Protein AF-0000000083457219 (afdb_homodimer)

Nearest PDB structures (foldseek):
  8vpb-assembly1_B  TM=4.280E-01  e=3.621E+00  Acetivibrio thermocellus ATCC 27405
  6rjx-assembly1_A  TM=3.542E-01  e=4.034E+00  Borreliella burgdorferi B31
  2vof-assembly2_A  TM=2.474E-01  e=2.620E+00  Mus musculus
  5j0l-assembly1_A  TM=3.749E-01  e=4.361E-01  synthetic construct
  8vpb-assembly1_B  TM=4.257E-01  e=3.925E+00  Acetivibrio thermocellus ATCC 27405

Sequence (294 aa):
MDKATHELEEAIKKVEEDLDRKYLRRLHGEMYSCAARCCGRTGDSIQQVRDCVDGCRKPVDAAWDDVENEITVFQLNLSTCLMDCGQTIRKVHSANSPNGPTAENMANYDKEMMDCAGKCLQRMLKAVPDMQRRMSKTLEKVTISK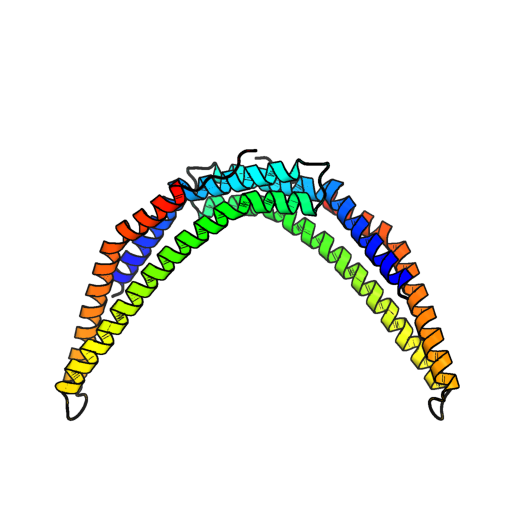KMDKATHELEEAIKKVEEDLDRKYLRRLHGEMYSCAARCCGRTGDSIQQVRDCVDGCRKPVDAAWDDVENEITVFQLNLSTCLMDCGQTIRKVHSANSPNGPTAENMANYDKEMMDCAGKCLQRMLKAVPDMQRRMSKTLEKVTISKK

Structure (mmCIF, N/CA/C/O backbone):
data_AF-0000000083457219-model_v1
#
loop_
_entity.id
_entity.type
_entity.pdbx_description
1 polymer 'Protein FAM136A'
#
loop_
_atom_site.group_PDB
_atom_site.id
_atom_site.type_symbol
_atom_site.label_atom_id
_atom_site.label_alt_id
_atom_site.label_comp_id
_atom_site.label_asym_id
_atom_site.label_entity_id
_atom_site.label_seq_id
_atom_site.pdbx_PDB_ins_code
_atom_site.Cartn_x
_atom_site.Cartn_y
_atom_site.Cartn_z
_atom_site.occupancy
_atom_site.B_iso_or_equiv
_atom_site.auth_seq_id
_atom_site.auth_comp_id
_atom_site.auth_asym_id
_atom_site.auth_atom_id
_atom_site.pdbx_PDB_model_num
ATOM 1 N N . MET A 1 1 ? -14.761 33.949 7.257 1 59.9 1 MET A N 1
ATOM 2 C CA . MET A 1 1 ? -14.384 32.607 7.693 1 59.9 1 MET A CA 1
ATOM 3 C C . MET A 1 1 ? -13.505 31.924 6.651 1 59.9 1 MET A C 1
ATOM 5 O O . MET A 1 1 ? -12.542 31.237 6.998 1 59.9 1 MET A O 1
ATOM 9 N N . ASP A 1 2 ? -13.634 32.504 5.425 1 74.8 2 ASP A N 1
ATOM 10 C CA . ASP A 1 2 ? -12.974 31.845 4.302 1 74.8 2 ASP A CA 1
ATOM 11 C C . ASP A 1 2 ? -11.469 32.099 4.324 1 74.8 2 ASP A C 1
ATOM 13 O O . ASP A 1 2 ? -10.675 31.176 4.132 1 74.8 2 ASP A O 1
ATOM 17 N N . LYS A 1 3 ? -11.04 33.28 4.838 1 82.83 3 LYS A N 1
ATOM 18 C CA . LYS A 1 3 ? -9.618 33.613 4.833 1 82.83 3 LYS A CA 1
ATOM 19 C C . LYS A 1 3 ? -8.876 32.872 5.941 1 82.83 3 LYS A C 1
ATOM 21 O O . LYS A 1 3 ? -7.801 32.314 5.71 1 82.83 3 LYS A O 1
ATOM 26 N N . ALA A 1 4 ? -9.49 32.814 7.115 1 83.02 4 ALA A N 1
ATOM 27 C CA . ALA A 1 4 ? -8.867 32.164 8.265 1 83.02 4 ALA A CA 1
ATOM 28 C C . ALA A 1 4 ? -8.75 30.658 8.048 1 83.02 4 ALA A C 1
ATOM 30 O O . ALA A 1 4 ? -7.752 30.044 8.431 1 83.02 4 ALA A O 1
ATOM 31 N N . THR A 1 5 ? -9.779 30.131 7.434 1 89.3 5 THR A N 1
ATOM 32 C CA . THR A 1 5 ? -9.737 28.709 7.111 1 89.3 5 THR A CA 1
ATOM 33 C C . THR A 1 5 ? -8.618 28.413 6.116 1 89.3 5 THR A C 1
ATOM 35 O O . THR A 1 5 ? -7.881 27.438 6.275 1 89.3 5 THR A O 1
ATOM 38 N N . HIS A 1 6 ? -8.485 29.255 5.22 1 92.79 6 HIS A N 1
ATOM 39 C CA . HIS A 1 6 ? -7.437 29.083 4.221 1 92.79 6 HIS A CA 1
ATOM 40 C C . HIS A 1 6 ? -6.053 29.237 4.842 1 92.79 6 HIS A C 1
ATOM 42 O O . HIS A 1 6 ? -5.13 28.49 4.507 1 92.79 6 HIS A O 1
ATOM 48 N N . GLU A 1 7 ? -5.926 30.194 5.725 1 93.77 7 GLU A N 1
ATOM 49 C CA . GLU A 1 7 ? -4.657 30.412 6.413 1 93.77 7 GLU A CA 1
ATOM 50 C C . GLU A 1 7 ? -4.258 29.19 7.236 1 93.77 7 GLU A C 1
ATOM 52 O O . GLU A 1 7 ? -3.085 28.812 7.267 1 93.77 7 GLU A O 1
ATOM 57 N N . LEU A 1 8 ? -5.178 28.586 7.867 1 94.43 8 LEU A N 1
ATOM 58 C CA . LEU A 1 8 ? -4.911 27.392 8.662 1 94.43 8 LEU A CA 1
ATOM 59 C C . LEU A 1 8 ? -4.51 26.223 7.769 1 94.43 8 LEU A C 1
ATOM 61 O O . LEU A 1 8 ? -3.557 25.502 8.074 1 94.43 8 LEU A O 1
ATOM 65 N N . GLU A 1 9 ? -5.244 26.096 6.656 1 93.31 9 GLU A N 1
ATOM 66 C CA . GLU A 1 9 ? -4.921 25.034 5.709 1 93.31 9 GLU A CA 1
ATOM 67 C C . GLU A 1 9 ? -3.509 25.201 5.153 1 93.31 9 GLU A C 1
ATOM 69 O O . GLU A 1 9 ? -2.772 24.223 5.014 1 93.31 9 GLU A O 1
ATOM 74 N N . GLU A 1 10 ? -3.139 26.397 4.847 1 95.69 10 GLU A N 1
ATOM 75 C CA . GLU A 1 10 ? -1.81 26.687 4.317 1 95.69 10 GLU A CA 1
ATOM 76 C C . GLU A 1 10 ? -0.731 26.432 5.366 1 95.69 10 GLU A C 1
ATOM 78 O O . GLU A 1 10 ? 0.35 25.935 5.043 1 95.69 10 GLU A O 1
ATOM 83 N N . ALA A 1 11 ? -1.012 26.782 6.554 1 96.24 11 ALA A N 1
ATOM 84 C CA . ALA A 1 11 ? -0.063 26.548 7.64 1 96.24 11 ALA A CA 1
ATOM 85 C C . ALA A 1 11 ? 0.201 25.057 7.825 1 96.24 11 ALA A C 1
ATOM 87 O O . ALA A 1 11 ? 1.347 24.641 8.01 1 96.24 11 ALA A O 1
ATOM 88 N N . ILE A 1 12 ? -0.843 24.247 7.685 1 94.75 12 ILE A N 1
ATOM 89 C CA . ILE A 1 12 ? -0.713 22.802 7.835 1 94.75 12 ILE A CA 1
ATOM 90 C C . ILE A 1 12 ? 0.087 22.232 6.666 1 94.75 12 ILE A C 1
ATOM 92 O O . ILE A 1 12 ? 0.942 21.363 6.855 1 94.75 12 ILE A O 1
ATOM 96 N N . LYS A 1 13 ? -0.19 22.726 5.499 1 94.43 13 LYS A N 1
ATOM 97 C CA . LYS A 1 13 ? 0.55 22.286 4.32 1 94.43 13 LYS A CA 1
ATOM 98 C C . LYS A 1 13 ? 2.034 22.616 4.448 1 94.43 13 LYS A C 1
ATOM 100 O O . LYS A 1 13 ? 2.889 21.815 4.065 1 94.43 13 LYS A O 1
ATOM 105 N N . LYS A 1 14 ? 2.293 23.747 4.974 1 96.11 14 LYS A N 1
ATOM 106 C CA . LYS A 1 14 ? 3.68 24.146 5.191 1 96.11 14 LYS A CA 1
ATOM 107 C C . LYS A 1 14 ? 4.365 23.228 6.199 1 96.11 14 LYS A C 1
ATOM 109 O O . LYS A 1 14 ? 5.532 22.87 6.027 1 96.11 14 LYS A O 1
ATOM 114 N N . VAL A 1 15 ? 3.624 22.812 7.183 1 96.84 15 VAL A N 1
ATOM 115 C CA . VAL A 1 15 ? 4.161 21.874 8.163 1 96.84 15 VAL A CA 1
ATOM 116 C C . VAL A 1 15 ? 4.497 20.55 7.481 1 96.84 15 VAL A C 1
ATOM 118 O O . VAL A 1 15 ? 5.574 19.99 7.694 1 96.84 15 VAL A O 1
ATOM 121 N N . GLU A 1 16 ? 3.61 20.101 6.702 1 94.9 16 GLU A N 1
ATOM 122 C CA . GLU A 1 16 ? 3.828 18.844 5.993 1 94.9 16 GLU A CA 1
ATOM 123 C C . GLU A 1 16 ? 5.08 18.911 5.123 1 94.9 16 GLU A C 1
ATOM 125 O O . GLU A 1 16 ? 5.886 17.978 5.112 1 94.9 16 GLU A O 1
ATOM 130 N N . GLU A 1 17 ? 5.262 19.949 4.403 1 94.98 17 GLU A N 1
ATOM 131 C CA . GLU A 1 17 ? 6.413 20.133 3.523 1 94.98 17 GLU A CA 1
ATOM 132 C C . GLU A 1 17 ? 7.712 20.199 4.32 1 94.98 17 GLU A C 1
ATOM 134 O O . GLU A 1 17 ? 8.717 19.601 3.93 1 94.98 17 GLU A O 1
ATOM 139 N N . ASP A 1 18 ? 7.605 20.904 5.384 1 95.92 18 ASP A N 1
ATOM 140 C CA . ASP A 1 18 ? 8.784 21.027 6.235 1 95.92 18 ASP A CA 1
ATOM 141 C C . ASP A 1 18 ? 9.183 19.673 6.819 1 95.92 18 ASP A C 1
ATOM 143 O O . ASP A 1 18 ? 10.361 19.311 6.812 1 95.92 18 ASP A O 1
ATOM 147 N N . LEU A 1 19 ? 8.215 18.93 7.244 1 96.29 19 LEU A N 1
ATOM 148 C CA . LEU A 1 19 ? 8.484 17.615 7.817 1 96.29 19 LEU A CA 1
ATOM 149 C C . LEU A 1 19 ? 9.029 16.662 6.758 1 96.29 19 LEU A C 1
ATOM 151 O O . LEU A 1 19 ? 9.92 15.858 7.04 1 96.29 19 LEU A O 1
ATOM 155 N N . ASP A 1 20 ? 8.454 16.738 5.607 1 95.71 20 ASP A N 1
ATOM 156 C CA . ASP A 1 20 ? 8.92 15.888 4.516 1 95.71 20 ASP A CA 1
ATOM 157 C C . ASP A 1 20 ? 10.392 16.15 4.206 1 95.71 20 ASP A C 1
ATOM 159 O O . ASP A 1 20 ? 11.197 15.217 4.161 1 95.71 20 ASP A O 1
ATOM 163 N N . ARG A 1 21 ? 10.782 17.356 4.104 1 94.59 21 ARG A N 1
ATOM 164 C CA . ARG A 1 21 ? 12.129 17.735 3.69 1 94.59 21 ARG A CA 1
ATOM 165 C C . ARG A 1 21 ? 13.142 17.45 4.793 1 94.59 21 ARG A C 1
ATOM 167 O O . ARG A 1 21 ? 14.266 17.023 4.517 1 94.59 21 ARG A O 1
ATOM 174 N N . LYS A 1 22 ? 12.684 17.587 5.948 1 94.52 22 LYS A N 1
ATOM 175 C CA . LYS A 1 22 ? 13.642 17.514 7.046 1 94.52 22 LYS A CA 1
ATOM 176 C C . LYS A 1 22 ? 13.766 16.087 7.574 1 94.52 22 LYS A C 1
ATOM 178 O O . LYS A 1 22 ? 14.831 15.685 8.046 1 94.52 22 LYS A O 1
ATOM 183 N N . TYR A 1 23 ? 12.611 15.35 7.431 1 96.1 23 TYR A N 1
ATOM 184 C CA . TYR A 1 23 ? 12.662 14.09 8.165 1 96.1 23 TYR A CA 1
ATOM 185 C C . TYR A 1 23 ? 12.106 12.947 7.325 1 96.1 23 TYR A C 1
ATOM 187 O O . TYR A 1 23 ? 12.784 11.94 7.108 1 96.1 23 TYR A O 1
ATOM 195 N N . LEU A 1 24 ? 10.878 13.055 6.803 1 95.85 24 LEU A N 1
ATOM 196 C CA . LEU A 1 24 ? 10.117 11.934 6.264 1 95.85 24 LEU A CA 1
ATOM 197 C C . LEU A 1 24 ? 10.746 11.42 4.973 1 95.85 24 LEU A C 1
ATOM 199 O O . LEU A 1 24 ? 10.783 10.211 4.734 1 95.85 24 LEU A O 1
ATOM 203 N N . ARG A 1 25 ? 11.206 12.331 4.194 1 95.28 25 ARG A N 1
ATOM 204 C CA . ARG A 1 25 ? 11.848 11.932 2.946 1 95.28 25 ARG A CA 1
ATOM 205 C C . ARG A 1 25 ? 13.083 11.079 3.213 1 95.28 25 ARG A C 1
ATOM 207 O O . ARG A 1 25 ? 13.282 10.046 2.569 1 95.28 25 ARG A O 1
ATOM 214 N N . ARG A 1 26 ? 13.889 11.493 4.091 1 94.74 26 ARG A N 1
ATOM 215 C CA . ARG A 1 26 ? 15.066 10.721 4.476 1 94.74 26 ARG A CA 1
ATOM 216 C C . ARG A 1 26 ? 14.67 9.352 5.017 1 94.74 26 ARG A C 1
ATOM 218 O O . ARG A 1 26 ? 15.289 8.341 4.677 1 94.74 26 ARG A O 1
ATOM 225 N N . LEU A 1 27 ? 13.693 9.343 5.86 1 96.45 27 LEU A N 1
ATOM 226 C CA . LEU A 1 27 ? 13.227 8.097 6.459 1 96.45 27 LEU A CA 1
ATOM 227 C C . LEU A 1 27 ? 12.733 7.13 5.388 1 96.45 27 LEU A C 1
ATOM 229 O O . LEU A 1 27 ? 13.052 5.94 5.425 1 96.45 27 LEU A O 1
ATOM 233 N N . HIS A 1 28 ? 11.984 7.599 4.422 1 97.04 28 HIS A N 1
ATOM 234 C CA . HIS A 1 28 ? 11.512 6.756 3.329 1 97.04 28 HIS A CA 1
ATOM 235 C C . HIS A 1 28 ? 12.676 6.236 2.493 1 97.04 28 HIS A C 1
ATOM 237 O O . HIS A 1 28 ? 12.694 5.066 2.105 1 97.04 28 HIS A O 1
ATOM 243 N N . GLY A 1 29 ? 13.631 7.171 2.252 1 97.6 29 GLY A N 1
ATOM 244 C CA . GLY A 1 29 ? 14.82 6.737 1.535 1 97.6 29 GLY A CA 1
ATOM 245 C C . GLY A 1 29 ? 15.557 5.608 2.23 1 97.6 29 GLY A C 1
ATOM 246 O O . GLY A 1 29 ? 15.965 4.638 1.588 1 97.6 29 GLY A O 1
ATOM 247 N N . GLU A 1 30 ? 15.74 5.76 3.491 1 97.73 30 GLU A N 1
ATOM 248 C CA . GLU A 1 30 ? 16.401 4.724 4.279 1 97.73 30 GLU A CA 1
ATOM 249 C C . GLU A 1 30 ? 15.601 3.425 4.264 1 97.73 30 GLU A C 1
ATOM 251 O O . GLU A 1 30 ? 16.176 2.336 4.199 1 97.73 30 GLU A O 1
ATOM 256 N N . MET A 1 31 ? 14.273 3.55 4.395 1 97.88 31 MET A N 1
ATOM 257 C CA . MET A 1 31 ? 13.408 2.374 4.345 1 97.88 31 MET A CA 1
ATOM 258 C C . MET A 1 31 ? 13.552 1.65 3.011 1 97.88 31 MET A C 1
ATOM 260 O O . MET A 1 31 ? 13.685 0.425 2.976 1 97.88 31 MET A O 1
ATOM 264 N N . TYR A 1 32 ? 13.568 2.401 1.902 1 98.29 32 TYR A N 1
ATOM 265 C CA . TYR A 1 32 ? 13.71 1.804 0.579 1 98.29 32 TYR A CA 1
ATOM 266 C C . TYR A 1 32 ? 15.073 1.14 0.423 1 98.29 32 TYR A C 1
ATOM 268 O O . TYR A 1 32 ? 15.177 0.045 -0.134 1 98.29 32 TYR A O 1
ATOM 276 N N . SER A 1 33 ? 16.143 1.793 0.935 1 98.11 33 SER A N 1
ATOM 277 C CA . SER A 1 33 ? 17.479 1.208 0.885 1 98.11 33 SER A CA 1
ATOM 278 C C . SER A 1 33 ? 17.55 -0.081 1.696 1 98.11 33 SER A C 1
ATOM 280 O O . SER A 1 33 ? 18.152 -1.064 1.258 1 98.11 33 SER A O 1
ATOM 282 N N . CYS A 1 34 ? 16.992 -0.023 2.807 1 98.09 34 CYS A N 1
ATOM 283 C CA . CYS A 1 34 ? 16.919 -1.206 3.658 1 98.09 34 CYS A CA 1
ATOM 284 C C . CYS A 1 34 ? 16.172 -2.335 2.959 1 98.09 34 CYS A C 1
ATOM 286 O O . CYS A 1 34 ? 16.646 -3.472 2.928 1 98.09 34 CYS A O 1
ATOM 288 N N . ALA A 1 35 ? 15.008 -2.05 2.369 1 98.13 35 ALA A N 1
ATOM 289 C CA . ALA A 1 35 ? 14.2 -3.04 1.661 1 98.13 35 ALA A CA 1
ATOM 290 C C . ALA A 1 35 ? 14.955 -3.607 0.462 1 98.13 35 ALA A C 1
ATOM 292 O O . ALA A 1 35 ? 14.864 -4.803 0.173 1 98.13 35 ALA A O 1
ATOM 293 N N . ALA A 1 36 ? 15.702 -2.778 -0.225 1 97.69 36 ALA A N 1
ATOM 294 C CA . ALA A 1 36 ? 16.511 -3.244 -1.348 1 97.69 36 ALA A CA 1
ATOM 295 C C . ALA A 1 36 ? 17.549 -4.264 -0.89 1 97.69 36 ALA A C 1
ATOM 297 O O . ALA A 1 36 ? 17.793 -5.26 -1.575 1 97.69 36 ALA A O 1
ATOM 298 N N . ARG A 1 37 ? 18.133 -4.011 0.242 1 97.75 37 ARG A N 1
ATOM 299 C CA . ARG A 1 37 ? 19.108 -4.956 0.777 1 97.75 37 ARG A CA 1
ATOM 300 C C . ARG A 1 37 ? 18.453 -6.296 1.097 1 97.75 37 ARG A C 1
ATOM 302 O O . ARG A 1 37 ? 19.048 -7.353 0.876 1 97.75 37 ARG A O 1
ATOM 309 N N . CYS A 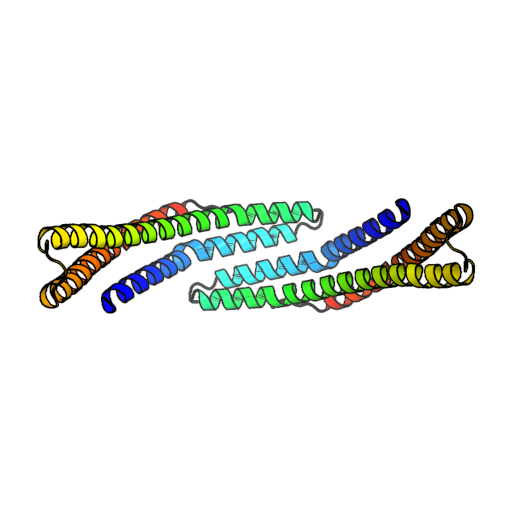1 38 ? 17.229 -6.248 1.574 1 97.66 38 CYS A N 1
ATOM 310 C CA . CYS A 1 38 ? 16.5 -7.477 1.867 1 97.66 38 CYS A CA 1
ATOM 311 C C . CYS A 1 38 ? 16.305 -8.309 0.605 1 97.66 38 CYS A C 1
ATOM 313 O O . CYS A 1 38 ? 16.41 -9.536 0.643 1 97.66 38 CYS A O 1
ATOM 315 N N . CYS A 1 39 ? 16.086 -7.644 -0.492 1 97.42 39 CYS A N 1
ATOM 316 C CA . CYS A 1 39 ? 15.829 -8.325 -1.756 1 97.42 39 CYS A CA 1
ATOM 317 C C . CYS A 1 39 ? 17.113 -8.918 -2.326 1 97.42 39 CYS A C 1
ATOM 319 O O . CYS A 1 39 ? 17.067 -9.769 -3.216 1 97.42 39 CYS A O 1
ATOM 321 N N . GLY A 1 40 ? 18.272 -8.459 -1.79 1 96.34 40 GLY A N 1
ATOM 322 C CA . GLY A 1 40 ? 19.555 -8.969 -2.249 1 96.34 40 GLY A CA 1
ATOM 323 C C . GLY A 1 40 ? 19.963 -10.26 -1.563 1 96.34 40 GLY A C 1
ATOM 324 O O . GLY A 1 40 ? 20.97 -10.87 -1.927 1 96.34 40 GLY A O 1
ATOM 325 N N . ARG A 1 41 ? 19.103 -10.704 -0.667 1 94.12 41 ARG A N 1
ATOM 326 C CA . ARG A 1 41 ? 19.397 -11.944 0.044 1 94.12 41 ARG A CA 1
ATOM 327 C C . ARG A 1 41 ? 18.917 -13.156 -0.747 1 94.12 41 ARG A C 1
ATOM 329 O O . ARG A 1 41 ? 17.833 -13.682 -0.49 1 94.12 41 ARG A O 1
ATOM 336 N N . THR A 1 42 ? 19.702 -13.709 -1.554 1 90.82 42 THR A N 1
ATOM 337 C CA . THR A 1 42 ? 19.331 -14.717 -2.541 1 90.82 42 THR A CA 1
ATOM 338 C C . THR A 1 42 ? 19.024 -16.05 -1.864 1 90.82 42 THR A C 1
ATOM 340 O O . THR A 1 42 ? 18.283 -16.872 -2.407 1 90.82 42 THR A O 1
ATOM 343 N N . GLY A 1 43 ? 19.557 -16.258 -0.681 1 92.26 43 GLY A N 1
ATOM 344 C CA . GLY A 1 43 ? 19.369 -17.53 -0.002 1 92.26 43 GLY A CA 1
ATOM 345 C C . GLY A 1 43 ? 18.116 -17.571 0.852 1 92.26 43 GLY A C 1
ATOM 346 O O . GLY A 1 43 ? 17.689 -18.642 1.287 1 92.26 43 GLY A O 1
ATOM 347 N N . ASP A 1 44 ? 17.465 -16.487 1.02 1 95.04 44 ASP A N 1
ATOM 348 C CA . ASP A 1 44 ? 16.306 -16.399 1.903 1 95.04 44 ASP A CA 1
ATOM 349 C C . ASP A 1 44 ? 15.04 -16.876 1.197 1 95.04 44 ASP A C 1
ATOM 351 O O . ASP A 1 44 ? 14.954 -16.833 -0.032 1 95.04 44 ASP A O 1
ATOM 355 N N . SER A 1 45 ? 14.146 -17.353 1.96 1 95.07 45 SER A N 1
ATOM 356 C CA . SER A 1 45 ? 12.813 -17.657 1.449 1 95.07 45 SER A CA 1
ATOM 357 C C . SER A 1 45 ? 12.01 -16.384 1.206 1 95.07 45 SER A C 1
ATOM 359 O O . SER A 1 45 ? 12.403 -15.302 1.647 1 95.07 45 SER A O 1
ATOM 361 N N . ILE A 1 46 ? 10.862 -16.496 0.522 1 95.21 46 ILE A N 1
ATOM 362 C CA . ILE A 1 46 ? 9.965 -15.373 0.277 1 95.21 46 ILE A CA 1
ATOM 363 C C . ILE A 1 46 ? 9.54 -14.752 1.606 1 95.21 46 ILE A C 1
ATOM 365 O O . ILE A 1 46 ? 9.548 -13.528 1.757 1 95.21 46 ILE A O 1
ATOM 369 N N . GLN A 1 47 ? 9.263 -15.634 2.547 1 96.06 47 GLN A N 1
ATOM 370 C CA . GLN A 1 47 ? 8.8 -15.163 3.848 1 96.06 47 GLN A CA 1
ATOM 371 C C . GLN A 1 47 ? 9.913 -14.435 4.597 1 96.06 47 GLN A C 1
ATOM 373 O O . GLN A 1 47 ? 9.674 -13.398 5.22 1 96.06 47 GLN A O 1
ATOM 378 N N . GLN A 1 48 ? 11.094 -14.911 4.519 1 96.89 48 GLN A N 1
ATOM 379 C CA . GLN A 1 48 ? 12.224 -14.273 5.187 1 96.89 48 GLN A CA 1
ATOM 380 C C . GLN A 1 48 ? 12.495 -12.888 4.606 1 96.89 48 GLN A C 1
ATOM 382 O O . GLN A 1 48 ? 12.776 -11.943 5.346 1 96.89 48 GLN A O 1
ATOM 387 N N . VAL A 1 49 ? 12.365 -12.713 3.338 1 97.13 49 VAL A N 1
ATOM 388 C CA . VAL A 1 49 ? 12.546 -11.42 2.687 1 97.13 49 VAL A CA 1
ATOM 389 C C . VAL A 1 49 ? 11.412 -10.478 3.087 1 97.13 49 VAL A C 1
ATOM 391 O O . VAL A 1 49 ? 11.649 -9.308 3.396 1 97.13 49 VAL A O 1
ATOM 394 N N . ARG A 1 50 ? 10.194 -10.993 3.108 1 96.76 50 ARG A N 1
ATOM 395 C CA . ARG A 1 50 ? 9.051 -10.189 3.531 1 96.76 50 ARG A CA 1
ATOM 396 C C . ARG A 1 50 ? 9.234 -9.687 4.959 1 96.76 50 ARG A C 1
ATOM 398 O O . ARG A 1 50 ? 8.948 -8.525 5.256 1 96.76 50 ARG A O 1
ATOM 405 N N . ASP A 1 51 ? 9.688 -10.526 5.805 1 97.6 51 ASP A N 1
ATOM 406 C CA . ASP A 1 51 ? 9.934 -10.14 7.191 1 97.6 51 ASP A CA 1
ATOM 407 C C . ASP A 1 51 ? 11.02 -9.07 7.278 1 97.6 51 ASP A C 1
ATOM 409 O O . ASP A 1 51 ? 10.914 -8.134 8.073 1 97.6 51 ASP A O 1
ATOM 413 N N . CYS A 1 52 ? 12.03 -9.273 6.543 1 97.42 52 CYS A N 1
ATOM 414 C CA . CYS A 1 52 ? 13.099 -8.283 6.481 1 97.42 52 CYS A CA 1
ATOM 415 C C . CYS A 1 52 ? 12.568 -6.936 6.004 1 97.42 52 CYS A C 1
ATOM 417 O O . CYS A 1 52 ? 12.852 -5.902 6.611 1 97.42 52 CYS A O 1
ATOM 419 N N . VAL A 1 53 ? 11.795 -6.897 4.929 1 97.79 53 VAL A N 1
ATOM 420 C CA . VAL A 1 53 ? 11.22 -5.671 4.385 1 97.79 53 VAL A CA 1
ATOM 421 C C . VAL A 1 53 ? 10.28 -5.042 5.41 1 97.79 53 VAL A C 1
ATOM 423 O O . VAL A 1 53 ? 10.269 -3.821 5.584 1 97.79 53 VAL A O 1
ATOM 426 N N . ASP A 1 54 ? 9.582 -5.855 6.122 1 97.45 54 ASP A N 1
ATOM 427 C CA . ASP A 1 54 ? 8.698 -5.358 7.171 1 97.45 54 ASP A CA 1
ATOM 428 C C . ASP A 1 54 ? 9.494 -4.691 8.291 1 97.45 54 ASP A C 1
ATOM 430 O O . ASP A 1 54 ? 9.042 -3.706 8.879 1 97.45 54 ASP A O 1
ATOM 434 N N . GLY A 1 55 ? 10.586 -5.226 8.577 1 96.98 55 GLY A N 1
ATOM 435 C CA . GLY A 1 55 ? 11.47 -4.615 9.557 1 96.98 55 GLY A CA 1
ATOM 436 C C . GLY A 1 55 ? 11.938 -3.229 9.157 1 96.98 55 GLY A C 1
ATOM 437 O O . GLY A 1 55 ? 12.2 -2.384 10.016 1 96.98 55 GLY A O 1
ATOM 438 N N . CYS A 1 56 ? 12.053 -3.012 7.875 1 97.4 56 CYS A N 1
ATOM 439 C CA . CYS A 1 56 ? 12.439 -1.707 7.35 1 97.4 56 CYS A CA 1
ATOM 440 C C . CYS A 1 56 ? 11.265 -0.735 7.386 1 97.4 56 CYS A C 1
ATOM 442 O O . CYS A 1 56 ? 11.455 0.468 7.575 1 97.4 56 CYS A O 1
ATOM 444 N N . ARG A 1 57 ? 10.107 -1.218 7.239 1 97.23 57 ARG A N 1
ATOM 445 C CA . ARG A 1 57 ? 8.909 -0.405 7.057 1 97.23 57 ARG A CA 1
ATOM 446 C C . ARG A 1 57 ? 8.298 -0.023 8.401 1 97.23 57 ARG A C 1
ATOM 448 O O . ARG A 1 57 ? 7.729 1.061 8.544 1 97.23 57 ARG A O 1
ATOM 455 N N . LYS A 1 58 ? 8.474 -0.827 9.408 1 96.95 58 LYS A N 1
ATOM 456 C CA . LYS A 1 58 ? 7.76 -0.682 10.673 1 96.95 58 LYS A CA 1
ATOM 457 C C . LYS A 1 58 ? 8.107 0.641 11.351 1 96.95 58 LYS A C 1
ATOM 459 O O . LYS A 1 58 ? 7.216 1.376 11.783 1 96.95 58 LYS A O 1
ATOM 464 N N . PRO A 1 59 ? 9.365 1.017 11.426 1 96.42 59 PRO A N 1
ATOM 465 C CA . PRO A 1 59 ? 9.66 2.304 12.061 1 96.42 59 PRO A CA 1
ATOM 466 C C . PRO A 1 59 ? 9.052 3.486 11.309 1 96.42 59 PRO A C 1
ATOM 468 O O . PRO A 1 59 ? 8.619 4.46 11.93 1 96.42 59 PRO A O 1
ATOM 471 N N . VAL A 1 60 ? 8.987 3.438 10.017 1 96.39 60 VAL A N 1
ATOM 472 C CA . VAL A 1 60 ? 8.432 4.507 9.193 1 96.39 60 VAL A CA 1
ATOM 473 C C . VAL A 1 60 ? 6.919 4.575 9.384 1 96.39 60 VAL A C 1
ATOM 475 O O . VAL A 1 60 ? 6.356 5.659 9.553 1 96.39 60 VAL A O 1
ATOM 478 N N . ASP A 1 61 ? 6.35 3.39 9.404 1 96.75 61 ASP A N 1
ATOM 479 C CA . ASP A 1 61 ? 4.909 3.335 9.63 1 96.75 61 ASP A CA 1
ATOM 480 C C . ASP A 1 61 ? 4.544 3.915 10.994 1 96.75 61 ASP A C 1
ATOM 482 O O . ASP A 1 61 ? 3.576 4.669 11.116 1 96.75 61 ASP A O 1
ATOM 486 N N . ALA A 1 62 ? 5.339 3.582 11.953 1 96.17 62 ALA A N 1
ATOM 487 C CA . ALA A 1 62 ? 5.088 4.096 13.297 1 96.17 62 ALA A CA 1
ATOM 488 C C . ALA A 1 62 ? 5.22 5.616 13.336 1 96.17 62 ALA A C 1
ATOM 490 O O . ALA A 1 62 ? 4.421 6.298 13.983 1 96.17 62 ALA A O 1
ATOM 491 N N . ALA A 1 63 ? 6.203 6.086 12.628 1 96.07 63 ALA A N 1
ATOM 492 C CA . ALA A 1 63 ? 6.392 7.533 12.55 1 96.07 63 ALA A CA 1
ATOM 493 C C . ALA A 1 63 ? 5.204 8.204 11.867 1 96.07 63 ALA A C 1
ATOM 495 O O . ALA A 1 63 ? 4.721 9.242 12.326 1 96.07 63 ALA A O 1
ATOM 496 N N . TRP A 1 64 ? 4.709 7.628 10.824 1 95.47 64 TRP A N 1
ATOM 497 C CA . TRP A 1 64 ? 3.546 8.166 10.125 1 95.47 64 TRP A CA 1
ATOM 498 C C . TRP A 1 64 ? 2.308 8.118 11.013 1 95.47 64 TRP A C 1
ATOM 500 O O . TRP A 1 64 ? 1.484 9.035 10.99 1 95.47 64 TRP A O 1
ATOM 510 N N . ASP A 1 65 ? 2.227 7.07 11.77 1 96.6 65 ASP A N 1
ATOM 511 C CA . ASP A 1 65 ? 1.103 6.953 12.693 1 96.6 65 ASP A CA 1
ATOM 512 C C . ASP A 1 65 ? 1.119 8.079 13.725 1 96.6 65 ASP A C 1
ATOM 514 O O . ASP A 1 65 ? 0.074 8.645 14.051 1 96.6 65 ASP A O 1
ATOM 518 N N . ASP A 1 66 ? 2.292 8.386 14.214 1 95.94 66 ASP A N 1
ATOM 519 C CA . ASP A 1 66 ? 2.427 9.467 15.186 1 95.94 66 ASP A CA 1
ATOM 520 C C . ASP A 1 66 ? 2.058 10.812 14.565 1 95.94 66 ASP A C 1
ATOM 522 O O . ASP A 1 66 ? 1.34 11.607 15.176 1 95.94 66 ASP A O 1
ATOM 526 N N . VAL A 1 67 ? 2.559 11.053 13.392 1 96.43 67 VAL A N 1
ATOM 527 C CA . VAL A 1 67 ? 2.257 12.289 12.679 1 96.43 67 VAL A CA 1
ATOM 528 C C . VAL A 1 67 ? 0.754 12.388 12.43 1 96.43 67 VAL A C 1
ATOM 530 O O . VAL A 1 67 ? 0.141 13.425 12.695 1 96.43 67 VAL A O 1
ATOM 533 N N . GLU A 1 68 ? 0.155 11.325 11.976 1 95.65 68 GLU A N 1
ATOM 534 C CA . GLU A 1 68 ? -1.28 11.307 11.713 1 95.65 68 GLU A CA 1
ATOM 535 C C . GLU A 1 68 ? -2.079 11.552 12.99 1 95.65 68 GLU A C 1
ATOM 537 O O . GLU A 1 68 ? -3.112 12.224 12.963 1 95.65 68 GLU A O 1
ATOM 542 N N . ASN A 1 69 ? -1.595 10.992 14.04 1 97.01 69 ASN A N 1
ATOM 543 C CA . ASN A 1 69 ? -2.258 11.204 15.322 1 97.01 69 ASN A CA 1
ATOM 544 C C . ASN A 1 69 ? -2.234 12.675 15.729 1 97.01 69 ASN A C 1
ATOM 546 O O . ASN A 1 69 ? -3.239 13.209 16.202 1 97.01 69 ASN A O 1
ATOM 550 N N . GLU A 1 70 ? -1.082 13.31 15.522 1 97.24 70 GLU A N 1
ATOM 551 C CA . GLU A 1 70 ? -0.981 14.733 15.83 1 97.24 70 GLU A CA 1
ATOM 552 C C . GLU A 1 70 ? -1.977 15.547 15.008 1 97.24 70 GLU A C 1
ATOM 554 O O . GLU A 1 70 ? -2.636 16.446 15.535 1 97.24 70 GLU A O 1
ATOM 559 N N . ILE A 1 71 ? -2.131 15.206 13.778 1 95.08 71 ILE A N 1
ATOM 560 C CA . ILE A 1 71 ? -3.051 15.915 12.895 1 95.08 71 ILE A CA 1
ATOM 561 C C . ILE A 1 71 ? -4.49 15.655 13.333 1 95.08 71 ILE A C 1
ATOM 563 O O . ILE A 1 71 ? -5.311 16.575 13.367 1 95.08 71 ILE A O 1
ATOM 567 N N . THR A 1 72 ? -4.748 14.419 13.75 1 96.69 72 THR A N 1
ATOM 568 C CA . THR A 1 72 ? -6.081 14.048 14.21 1 96.69 72 THR A CA 1
ATOM 569 C C . THR A 1 72 ? -6.448 14.811 15.479 1 96.69 72 THR A C 1
ATOM 571 O O . THR A 1 72 ? -7.546 15.361 15.584 1 96.69 72 THR A O 1
ATOM 574 N N . VAL A 1 73 ? -5.535 14.928 16.357 1 96.91 73 VAL A N 1
ATOM 575 C CA . VAL A 1 73 ? -5.755 15.654 17.602 1 96.91 73 VAL A CA 1
ATOM 576 C C . VAL A 1 73 ? -5.97 17.137 17.305 1 96.91 73 VAL A C 1
ATOM 578 O O . VAL A 1 73 ? -6.865 17.767 17.874 1 96.91 73 VAL A O 1
ATOM 581 N N . PHE A 1 74 ? -5.156 17.641 16.398 1 96.53 74 PHE A N 1
ATOM 582 C CA . PHE A 1 74 ? -5.306 19.035 15.997 1 96.53 74 PHE A CA 1
ATOM 583 C C . PHE A 1 74 ? -6.698 19.288 15.43 1 96.53 74 PHE A C 1
ATOM 585 O O . PHE A 1 74 ? -7.361 20.257 15.806 1 96.53 74 PHE A O 1
ATOM 592 N N . GLN A 1 75 ? -7.159 18.456 14.641 1 94.18 75 GLN A N 1
ATOM 593 C CA . GLN A 1 75 ? -8.47 18.581 14.013 1 94.18 75 GLN A CA 1
ATOM 594 C C . GLN A 1 75 ? -9.589 18.42 15.038 1 94.18 75 GLN A C 1
ATOM 596 O O . GLN A 1 75 ? -10.614 19.101 14.957 1 94.18 75 GLN A O 1
ATOM 601 N N . LEU A 1 76 ? -9.402 17.499 15.964 1 96.17 76 LEU A N 1
ATOM 602 C CA . LEU A 1 76 ? -10.375 17.304 17.032 1 96.17 76 LEU A CA 1
ATOM 603 C C . LEU A 1 76 ? -10.487 18.553 17.9 1 96.17 76 LEU A C 1
ATOM 605 O O . LEU A 1 76 ? -11.588 18.944 18.295 1 96.17 76 LEU A O 1
ATOM 609 N N . ASN A 1 77 ? -9.381 19.186 18.203 1 95.97 77 ASN A N 1
ATOM 610 C CA . ASN A 1 77 ? -9.387 20.428 18.969 1 95.97 77 ASN A CA 1
ATOM 611 C C . ASN A 1 77 ? -10.152 21.531 18.242 1 95.97 77 ASN A C 1
ATOM 613 O O . ASN A 1 77 ? -10.908 22.28 18.862 1 95.97 77 ASN A O 1
ATOM 617 N N . LEU A 1 78 ? -9.955 21.562 16.949 1 94.3 78 LEU A N 1
ATOM 618 C CA . LEU A 1 78 ? -10.686 22.546 16.158 1 94.3 78 LEU A CA 1
ATOM 619 C C . LEU A 1 78 ? -12.185 22.27 16.197 1 94.3 78 LEU A C 1
ATOM 621 O O . LEU A 1 78 ? -12.984 23.186 16.41 1 94.3 78 LEU A O 1
ATOM 625 N N . SER A 1 79 ? -12.611 21.055 16.028 1 95.32 79 SER A N 1
ATOM 626 C CA . SER A 1 79 ? -14.015 20.66 16.059 1 95.32 79 SER A CA 1
ATOM 627 C C . SER A 1 79 ? -14.644 20.96 17.415 1 95.32 79 SER A C 1
ATOM 629 O O . SER A 1 79 ? -15.752 21.497 17.487 1 95.32 79 SER A O 1
ATOM 631 N N . THR A 1 80 ? -13.923 20.578 18.431 1 96.27 80 THR A N 1
ATOM 632 C CA . THR A 1 80 ? -14.403 20.832 19.785 1 96.27 80 THR A CA 1
ATOM 633 C C . THR A 1 80 ? -14.581 22.329 20.024 1 96.27 80 THR A C 1
ATOM 635 O O . THR A 1 80 ? -15.585 22.756 20.597 1 96.27 80 THR A O 1
ATOM 638 N N . CYS A 1 81 ? -13.575 23.132 19.578 1 95.72 81 CYS A N 1
ATOM 639 C CA . CYS A 1 81 ? -13.658 24.581 19.716 1 95.72 81 CYS A CA 1
ATOM 640 C C . CYS A 1 81 ? -14.902 25.124 19.023 1 95.72 81 CYS A C 1
ATOM 642 O O . CYS A 1 81 ? -15.631 25.937 19.594 1 95.72 81 CYS A O 1
ATOM 644 N N . LEU A 1 82 ? -15.24 24.591 17.786 1 9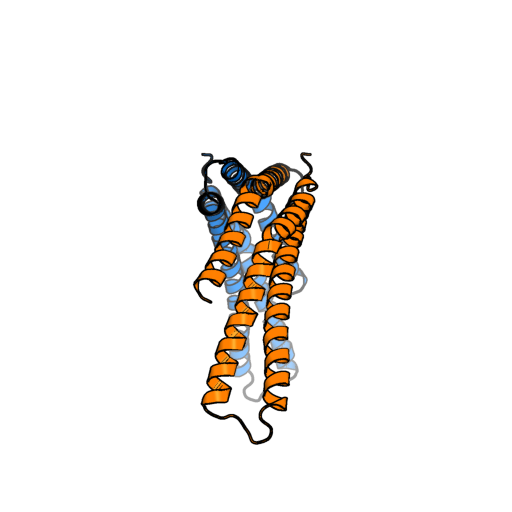4.11 82 LEU A N 1
ATOM 645 C CA . LEU A 1 82 ? -16.382 25.063 17.011 1 94.11 82 LEU A CA 1
ATOM 646 C C . LEU A 1 82 ? -17.693 24.594 17.633 1 94.11 82 LEU A C 1
ATOM 648 O O . LEU A 1 82 ? -18.677 25.336 17.65 1 94.11 82 LEU A O 1
ATOM 652 N N . MET A 1 83 ? -17.695 23.411 18.19 1 95.17 83 MET A N 1
ATOM 653 C CA . MET A 1 83 ? -18.88 22.893 18.867 1 95.17 83 MET A CA 1
ATOM 654 C C . MET A 1 83 ? -19.183 23.698 20.126 1 95.17 83 MET A C 1
ATOM 656 O O . MET A 1 83 ? -20.343 24.004 20.409 1 95.17 83 MET A O 1
ATOM 660 N N . ASP A 1 84 ? -18.19 24.065 20.883 1 95.63 84 ASP A N 1
ATOM 661 C CA . ASP A 1 84 ? -18.336 24.897 22.074 1 95.63 84 ASP A CA 1
ATOM 662 C C . ASP A 1 84 ? -18.94 26.255 21.724 1 95.63 84 ASP A C 1
ATOM 664 O O . ASP A 1 84 ? -19.764 26.785 22.472 1 95.63 84 ASP A O 1
ATOM 668 N N . CYS A 1 85 ? -18.496 26.807 20.595 1 93.59 85 CYS A N 1
ATOM 669 C CA . CYS A 1 85 ? -19.095 28.053 20.13 1 93.59 85 CYS A CA 1
ATOM 670 C C . CYS A 1 85 ? -20.598 27.895 19.933 1 93.59 85 CYS A C 1
ATOM 672 O O . CYS A 1 85 ? -21.381 28.713 20.418 1 93.59 85 CYS A O 1
ATOM 674 N N . GLY A 1 86 ? -21.062 26.823 19.289 1 91.68 86 GLY A N 1
ATOM 675 C CA . GLY A 1 86 ? -22.475 26.583 19.046 1 91.68 86 GLY A CA 1
ATOM 676 C C . GLY A 1 86 ? -23.283 26.434 20.321 1 91.68 86 GLY A C 1
ATOM 677 O O . GLY A 1 86 ? -24.356 27.025 20.456 1 91.68 86 GLY A O 1
ATOM 678 N N . GLN A 1 87 ? -22.773 25.716 21.213 1 93.45 87 GLN A N 1
ATOM 679 C CA . GLN A 1 87 ? -23.456 25.465 22.478 1 93.45 87 GLN A CA 1
ATOM 680 C C . GLN A 1 87 ? -23.579 26.745 23.3 1 93.45 87 GLN A C 1
ATOM 682 O O . GLN A 1 87 ? -24.65 27.047 23.831 1 93.45 87 GLN A O 1
ATOM 687 N N . THR A 1 88 ? -22.554 27.527 23.433 1 93.43 88 THR A N 1
ATOM 688 C CA . THR A 1 88 ? -22.519 28.751 24.227 1 93.43 88 THR A CA 1
ATOM 689 C C . THR A 1 88 ? -23.487 29.788 23.664 1 93.43 88 THR A C 1
ATOM 691 O O . THR A 1 88 ? -24.281 30.371 24.405 1 93.43 88 THR A O 1
ATOM 694 N N . ILE A 1 89 ? -23.443 29.877 22.318 1 92.74 89 ILE A N 1
ATOM 695 C CA . ILE A 1 89 ? -24.276 30.901 21.697 1 92.74 89 ILE A CA 1
ATOM 696 C C . ILE A 1 89 ? -25.743 30.485 21.767 1 92.74 89 ILE A C 1
ATOM 698 O O . ILE A 1 89 ? -26.619 31.316 22.017 1 92.74 89 ILE A O 1
ATOM 702 N N . ARG A 1 90 ? -25.995 29.199 21.551 1 88.82 90 ARG A N 1
ATOM 703 C CA . ARG A 1 90 ? -27.358 28.692 21.677 1 88.82 90 ARG A CA 1
ATOM 704 C C . ARG A 1 90 ? -27.908 28.944 23.077 1 88.82 90 ARG A C 1
ATOM 706 O O . ARG A 1 90 ? -29.058 29.36 23.232 1 88.82 90 ARG A O 1
ATOM 713 N N . LYS A 1 91 ? -27.198 28.699 24.127 1 91.37 91 LYS A N 1
ATOM 714 C CA . LYS A 1 91 ? -27.602 28.91 25.514 1 91.37 91 LYS A CA 1
ATOM 715 C C . LYS A 1 91 ? -27.931 30.377 25.774 1 91.37 91 LYS A C 1
ATOM 717 O O . LYS A 1 91 ? -28.948 30.689 26.398 1 91.37 91 LYS A O 1
ATOM 722 N N . VAL A 1 92 ? -27.127 31.287 25.296 1 88.79 92 VAL A N 1
ATOM 723 C CA . VAL A 1 92 ? -27.314 32.72 25.494 1 88.79 92 VAL A CA 1
ATOM 724 C C . VAL A 1 92 ? -28.584 33.18 24.782 1 88.79 92 VAL A C 1
ATOM 726 O O . VAL A 1 92 ? -29.392 33.917 25.353 1 88.79 92 VAL A O 1
ATOM 729 N N . HIS A 1 93 ? -28.824 32.598 23.581 1 88.14 93 HIS A N 1
ATOM 730 C CA . HIS A 1 93 ? -29.961 33.052 22.788 1 88.14 93 HIS A CA 1
ATOM 731 C C . HIS A 1 93 ? -31.26 32.419 23.276 1 88.14 93 HIS A C 1
ATOM 733 O O . HIS A 1 93 ? -32.32 33.047 23.221 1 88.14 93 HIS A O 1
ATOM 739 N N . SER A 1 94 ? -31.147 31.228 23.68 1 85.63 94 SER A N 1
ATOM 740 C CA . SER A 1 94 ? -32.325 30.594 24.262 1 85.63 94 SER A CA 1
ATOM 741 C C . SER A 1 94 ? -32.777 31.32 25.525 1 85.63 94 SER A C 1
ATOM 743 O O . SER A 1 94 ? -33.977 31.459 25.772 1 85.63 94 SER A O 1
ATOM 745 N N . ALA A 1 95 ? -31.913 31.874 26.25 1 87.33 95 ALA A N 1
ATOM 746 C CA . ALA A 1 95 ? -32.201 32.592 27.489 1 87.33 95 ALA A CA 1
ATOM 747 C C . ALA A 1 95 ? -32.763 33.981 27.2 1 87.33 95 ALA A C 1
ATOM 749 O O . ALA A 1 95 ? -33.643 34.463 27.917 1 87.33 95 ALA A O 1
ATOM 750 N N . ASN A 1 96 ? -32.294 34.537 26.101 1 83.7 96 ASN A N 1
ATOM 751 C CA . ASN A 1 96 ? -32.658 35.917 25.797 1 83.7 96 ASN A CA 1
ATOM 752 C C . ASN A 1 96 ? -33.94 35.99 24.973 1 83.7 96 ASN A C 1
ATOM 754 O O . ASN A 1 96 ? -34.514 37.068 24.805 1 83.7 96 ASN A O 1
ATOM 758 N N . SER A 1 97 ? -34.265 34.842 24.319 1 79.09 97 SER A N 1
ATOM 759 C CA . SER A 1 97 ? -35.471 34.849 23.497 1 79.09 97 SER A CA 1
ATOM 760 C C . SER A 1 97 ? -36.429 33.738 23.913 1 79.09 97 SER A C 1
ATOM 762 O O . SER A 1 97 ? -36.595 32.752 23.191 1 79.09 97 SER A O 1
ATOM 764 N N . PRO A 1 98 ? -37.135 34.061 25.062 1 75.92 98 PRO A N 1
ATOM 765 C CA . PRO A 1 98 ? -38.036 33.018 25.56 1 75.92 98 PRO A CA 1
ATOM 766 C C . PRO A 1 98 ? -39.228 32.779 24.636 1 75.92 98 PRO A C 1
ATOM 768 O O . PRO A 1 98 ? -39.789 31.68 24.617 1 75.92 98 PRO A O 1
ATOM 771 N N . ASN A 1 99 ? -39.542 33.845 23.957 1 80.55 99 ASN A N 1
ATOM 772 C CA . ASN A 1 99 ? -40.732 33.726 23.122 1 80.55 99 ASN A CA 1
ATOM 773 C C . ASN A 1 99 ? -40.386 33.232 21.72 1 80.55 99 ASN A C 1
ATOM 775 O O . ASN A 1 99 ? -41.23 33.26 20.822 1 80.55 99 ASN A O 1
ATOM 779 N N . GLY A 1 100 ? -39.179 32.961 21.291 1 75.3 100 GLY A N 1
ATOM 780 C CA . GLY A 1 100 ? -38.814 32.403 19.998 1 75.3 100 GLY A CA 1
ATOM 781 C C . GLY A 1 100 ? -37.869 33.29 19.211 1 75.3 100 GLY A C 1
ATOM 782 O O . GLY A 1 100 ? -37.608 34.43 19.602 1 75.3 100 GLY A O 1
ATOM 783 N N . PRO A 1 101 ? -37.362 32.728 18.091 1 76.01 101 PRO A N 1
ATOM 784 C CA . PRO A 1 101 ? -36.369 33.447 17.289 1 76.01 101 PRO A CA 1
ATOM 785 C C . PRO A 1 101 ? -36.985 34.563 16.449 1 76.01 101 PRO A C 1
ATOM 787 O O . PRO A 1 101 ? -38.092 34.409 15.927 1 76.01 101 PRO A O 1
ATOM 790 N N . THR A 1 102 ? -36.611 35.785 16.598 1 82.85 102 THR A N 1
ATOM 791 C CA . THR A 1 102 ? -36.929 36.893 15.703 1 82.85 102 THR A CA 1
ATOM 792 C C . THR A 1 102 ? -35.833 37.074 14.656 1 82.85 102 THR A C 1
ATOM 794 O O . THR A 1 102 ? -34.751 36.496 14.777 1 82.85 102 THR A O 1
ATOM 797 N N . ALA A 1 103 ? -36.172 37.67 13.55 1 82.06 103 ALA A N 1
ATOM 798 C CA . ALA A 1 103 ? -35.202 37.92 12.486 1 82.06 103 ALA A CA 1
ATOM 799 C C . ALA A 1 103 ? -33.947 38.591 13.036 1 82.06 103 ALA A C 1
ATOM 801 O O . ALA A 1 103 ? -32.831 38.264 12.626 1 82.06 103 ALA A O 1
ATOM 802 N N . GLU A 1 104 ? -34.221 39.649 13.981 1 80.69 104 GLU A N 1
ATOM 803 C CA . GLU A 1 104 ? -33.113 40.362 14.61 1 80.69 104 GLU A CA 1
ATOM 804 C C . GLU A 1 104 ? -32.281 39.428 15.483 1 80.69 104 GLU A C 1
ATOM 806 O O . GLU A 1 104 ? -31.049 39.471 15.45 1 80.69 104 GLU A O 1
ATOM 811 N N . ASN A 1 105 ? -32.895 38.481 16.159 1 83.99 105 ASN A N 1
ATOM 812 C CA . ASN A 1 105 ? -32.212 37.517 17.015 1 83.99 105 ASN A CA 1
ATOM 813 C C . ASN A 1 105 ? -31.372 36.539 16.198 1 83.99 105 ASN A C 1
ATOM 815 O O . ASN A 1 105 ? -30.245 36.215 16.578 1 83.99 105 ASN A O 1
ATOM 819 N N . MET A 1 106 ? -31.9 36.235 14.991 1 86.53 106 MET A N 1
ATOM 820 C CA . MET A 1 106 ? -31.21 35.28 14.129 1 86.53 106 MET A CA 1
ATOM 821 C C . MET A 1 106 ? -29.961 35.905 13.516 1 86.53 106 MET A C 1
ATOM 823 O O . MET A 1 106 ? -28.935 35.238 13.371 1 86.53 106 MET A O 1
ATOM 827 N N . ALA A 1 107 ? -30.065 37.202 13.155 1 89.09 107 ALA A N 1
ATOM 828 C CA . ALA A 1 107 ? -28.914 37.906 12.596 1 89.09 107 ALA A CA 1
ATOM 829 C C . ALA A 1 107 ? -27.802 38.048 13.631 1 89.09 107 ALA A C 1
ATOM 831 O O . ALA A 1 107 ? -26.624 37.869 13.314 1 89.09 107 ALA A O 1
ATOM 832 N N . ASN A 1 108 ? -28.22 38.377 14.878 1 88.59 108 ASN A N 1
ATOM 833 C CA . ASN A 1 108 ? -27.245 38.483 15.959 1 88.59 108 ASN A CA 1
ATOM 834 C C . ASN A 1 108 ? -26.606 37.133 16.272 1 88.59 108 ASN A C 1
ATOM 836 O O . ASN A 1 108 ? -25.409 37.058 16.551 1 88.59 108 ASN A O 1
ATOM 840 N N . TYR A 1 109 ? -27.386 36.03 16.155 1 89.45 109 TYR A N 1
ATOM 841 C CA . TYR A 1 109 ? -26.892 34.672 16.357 1 89.45 109 TYR A CA 1
ATOM 842 C C . TYR A 1 109 ? -25.803 34.331 15.347 1 89.45 109 TYR A C 1
ATOM 844 O O . TYR A 1 109 ? -24.729 33.853 15.721 1 89.45 109 TYR A O 1
ATOM 852 N N . ASP A 1 110 ? -26.063 34.575 14.039 1 91.04 110 ASP A N 1
ATOM 853 C CA . ASP A 1 110 ? -25.121 34.261 12.97 1 91.04 110 ASP A CA 1
ATOM 854 C C . ASP A 1 110 ? -23.811 35.026 13.15 1 91.04 110 ASP A C 1
ATOM 856 O O . ASP A 1 110 ? -22.729 34.467 12.961 1 91.04 110 ASP A O 1
ATOM 860 N N . LYS A 1 111 ? -23.921 36.303 13.517 1 92.94 111 LYS A N 1
ATOM 861 C CA . LYS A 1 111 ? -22.738 37.136 13.716 1 92.94 111 LYS A CA 1
ATOM 862 C C . LYS A 1 111 ? -21.898 36.627 14.883 1 92.94 111 LYS A C 1
ATOM 864 O O . LYS A 1 111 ? -20.671 36.545 14.783 1 92.94 111 LYS A O 1
ATOM 869 N N . GLU A 1 112 ? -22.533 36.301 15.978 1 92.68 112 GLU A N 1
ATOM 870 C CA . GLU A 1 112 ? -21.82 35.8 17.149 1 92.68 112 GLU A CA 1
ATOM 871 C C . GLU A 1 112 ? -21.161 34.454 16.859 1 92.68 112 GLU A C 1
ATOM 873 O O . GLU A 1 112 ? -20.056 34.183 17.333 1 92.68 112 GLU A O 1
ATOM 878 N N . MET A 1 113 ? -21.87 33.668 16.041 1 92.36 113 MET A N 1
ATOM 879 C CA . MET A 1 113 ? -21.321 32.373 15.65 1 92.36 113 MET A CA 1
ATOM 880 C C . MET A 1 113 ? -20.06 32.548 14.81 1 92.36 113 MET A C 1
ATOM 882 O O . MET A 1 113 ? -19.053 31.878 15.046 1 92.36 113 MET A O 1
ATOM 886 N N . MET A 1 114 ? -20.063 33.405 13.86 1 93.06 114 MET A N 1
ATOM 887 C CA . MET A 1 114 ? -18.923 33.656 12.983 1 93.06 114 MET A CA 1
ATOM 888 C C . MET A 1 114 ? -17.75 34.235 13.768 1 93.06 114 MET A C 1
ATOM 890 O O . MET A 1 114 ? -16.595 33.897 13.504 1 93.06 114 MET A O 1
ATOM 894 N N . ASP A 1 115 ? -18.096 35.147 14.769 1 94.15 115 ASP A N 1
ATOM 895 C CA . ASP A 1 115 ? -17.049 35.707 15.619 1 94.15 115 ASP A CA 1
ATOM 896 C C . ASP A 1 115 ? -16.393 34.621 16.468 1 94.15 115 ASP A C 1
ATOM 898 O O . ASP A 1 115 ? -15.168 34.587 16.604 1 94.15 115 ASP A O 1
ATOM 902 N N . CYS A 1 116 ? -17.131 33.789 17.046 1 94.3 116 CYS A N 1
ATOM 903 C CA . CYS A 1 116 ? -16.629 32.696 17.871 1 94.3 116 CYS A CA 1
ATOM 904 C C . CYS A 1 116 ? -15.79 31.729 17.042 1 94.3 116 CYS A C 1
ATOM 906 O O . CYS A 1 116 ? -14.701 31.332 17.459 1 94.3 116 CYS A O 1
ATOM 908 N N . ALA A 1 117 ? -16.234 31.344 15.788 1 93.2 117 ALA A N 1
ATOM 909 C CA . ALA A 1 117 ? -15.475 30.485 14.882 1 93.2 117 ALA A CA 1
ATOM 910 C C . ALA A 1 117 ? -14.135 31.119 14.52 1 93.2 117 ALA A C 1
ATOM 912 O O . ALA A 1 117 ? -13.117 30.429 14.436 1 93.2 117 ALA A O 1
ATOM 913 N N . GLY A 1 118 ? -14.15 32.375 14.278 1 93.97 118 GLY A N 1
ATOM 914 C CA . GLY A 1 118 ? -12.923 33.1 13.99 1 93.97 118 GLY A CA 1
ATOM 915 C C . GLY A 1 118 ? -11.897 33.004 15.103 1 93.97 118 GLY A C 1
ATOM 916 O O . GLY A 1 118 ? -10.707 32.818 14.843 1 93.97 118 GLY A O 1
ATOM 917 N N . LYS A 1 119 ? -12.373 33.177 16.381 1 94.48 119 LYS A N 1
ATOM 918 C CA . LYS A 1 119 ? -11.478 33.057 17.529 1 94.48 119 LYS A CA 1
ATOM 919 C C . LYS A 1 119 ? -10.882 31.655 17.617 1 94.48 119 LYS A C 1
ATOM 921 O O . LYS A 1 119 ? -9.709 31.494 17.96 1 94.48 119 LYS A O 1
ATOM 926 N N . CYS A 1 120 ? -11.68 30.705 17.297 1 94.75 120 CYS A N 1
ATOM 927 C CA . CYS A 1 120 ? -11.204 29.326 17.305 1 94.75 120 CYS A CA 1
ATOM 928 C C . CYS A 1 120 ? -10.107 29.122 16.268 1 94.75 120 CYS A C 1
ATOM 930 O O . CYS A 1 120 ? -9.064 28.537 16.568 1 94.75 120 CYS A O 1
ATOM 932 N N . LEU A 1 121 ? -10.304 29.589 15.028 1 94.94 121 LEU A N 1
ATOM 933 C CA . LEU A 1 121 ? -9.316 29.451 13.964 1 94.94 121 LEU A CA 1
ATOM 934 C C . LEU A 1 121 ? -8.005 30.129 14.347 1 94.94 121 LEU A C 1
ATOM 936 O O . LEU A 1 121 ? -6.925 29.592 14.091 1 94.94 121 LEU A O 1
ATOM 940 N N . GLN A 1 122 ? -8.108 31.288 14.998 1 94.19 122 GLN A N 1
ATOM 941 C CA . GLN A 1 122 ? -6.916 32.016 15.421 1 94.19 122 GLN A CA 1
ATOM 942 C C . GLN A 1 122 ? -6.165 31.255 16.509 1 94.19 122 GLN A C 1
ATOM 944 O O . GLN A 1 122 ? -4.933 31.199 16.497 1 94.19 122 GLN A O 1
ATOM 949 N N . ARG A 1 123 ? -6.876 30.733 17.403 1 94.58 123 ARG A N 1
ATOM 950 C CA . ARG A 1 123 ? -6.273 29.931 18.463 1 94.58 123 ARG A CA 1
ATOM 951 C C . ARG A 1 123 ? -5.526 28.734 17.886 1 94.58 123 ARG A C 1
ATOM 953 O O . ARG A 1 123 ? -4.408 28.431 18.308 1 94.58 123 ARG A O 1
ATOM 960 N N . MET A 1 124 ? -6.169 28.102 16.882 1 95.34 124 MET A N 1
ATOM 961 C CA . MET A 1 124 ? -5.567 26.91 16.29 1 95.34 124 MET A CA 1
ATOM 962 C C . MET A 1 124 ? -4.341 27.275 15.46 1 95.34 124 MET A C 1
ATOM 964 O O . MET A 1 124 ? -3.354 26.538 15.445 1 95.34 124 MET A O 1
ATOM 968 N N . LEU A 1 125 ? -4.419 28.348 14.751 1 96.13 125 LEU A N 1
ATOM 969 C CA . LEU A 1 125 ? -3.264 28.825 13.998 1 96.13 125 LEU A CA 1
ATOM 970 C C . LEU A 1 125 ? -2.064 29.03 14.916 1 96.13 125 LEU A C 1
ATOM 972 O O . LEU A 1 125 ? -0.936 28.682 14.558 1 96.13 125 LEU A O 1
ATOM 976 N N . LYS A 1 126 ? -2.339 29.511 16.137 1 95.89 126 LYS A N 1
ATOM 977 C CA . LYS A 1 126 ? -1.278 29.752 17.111 1 95.89 126 LYS A CA 1
ATOM 978 C C . LYS A 1 126 ? -0.733 28.439 17.666 1 95.89 126 LYS A C 1
ATOM 980 O O . LYS A 1 126 ? 0.378 28.398 18.198 1 95.89 126 LYS A O 1
ATOM 985 N N . ALA A 1 127 ? -1.471 27.39 17.516 1 96.4 127 ALA A N 1
ATOM 986 C CA . ALA A 1 127 ? -1.075 26.095 18.064 1 96.4 127 ALA A CA 1
ATOM 987 C C . ALA A 1 127 ? -0.299 25.278 17.034 1 96.4 127 ALA A C 1
ATOM 989 O O . ALA A 1 127 ? 0.255 24.225 17.358 1 96.4 127 ALA A O 1
ATOM 990 N N . VAL A 1 128 ? -0.227 25.712 15.788 1 97.27 128 VAL A N 1
ATOM 991 C CA . VAL A 1 128 ? 0.377 24.958 14.694 1 97.27 128 VAL A CA 1
ATOM 992 C C . VAL A 1 128 ? 1.854 24.708 14.993 1 97.27 128 VAL A C 1
ATOM 994 O O . VAL A 1 128 ? 2.344 23.587 14.839 1 97.27 128 VAL A O 1
ATOM 997 N N . PRO A 1 129 ? 2.611 25.744 15.486 1 96.71 129 PRO A N 1
ATOM 998 C CA . PRO A 1 129 ? 4.027 25.502 15.773 1 96.71 129 PRO A CA 1
ATOM 999 C C . PRO A 1 129 ? 4.238 24.445 16.854 1 96.71 129 PRO A C 1
ATOM 1001 O O . PRO A 1 129 ? 5.194 23.668 16.785 1 96.71 129 PRO A O 1
ATOM 1004 N N . ASP A 1 130 ? 3.35 24.413 17.828 1 96.78 130 ASP A N 1
ATOM 1005 C CA . ASP A 1 130 ? 3.451 23.396 18.871 1 96.78 130 ASP A CA 1
ATOM 1006 C C . ASP A 1 130 ? 3.212 22 18.301 1 96.78 130 ASP A C 1
ATOM 1008 O O . ASP A 1 130 ? 3.926 21.054 18.642 1 96.78 130 ASP A O 1
ATOM 1012 N N . MET A 1 131 ? 2.189 21.87 17.471 1 96.79 131 MET A N 1
ATOM 1013 C CA . MET A 1 131 ? 1.918 20.607 16.791 1 96.79 131 MET A CA 1
ATOM 1014 C C . MET A 1 131 ? 3.133 20.147 15.993 1 96.79 131 MET A C 1
ATOM 1016 O O . MET A 1 131 ? 3.527 18.982 16.07 1 96.79 131 MET A O 1
ATOM 1020 N N . GLN A 1 132 ? 3.758 21.066 15.231 1 97.58 132 GLN A N 1
ATOM 1021 C CA . GLN A 1 132 ? 4.936 20.754 14.429 1 97.58 132 GLN A CA 1
ATOM 1022 C C . GLN A 1 132 ? 6.088 20.275 15.307 1 97.58 132 GLN A C 1
ATOM 1024 O O . GLN A 1 132 ? 6.789 19.324 14.955 1 97.58 132 GLN A O 1
ATOM 1029 N N . ARG A 1 133 ? 6.261 20.977 16.435 1 96.96 133 ARG A N 1
ATOM 1030 C CA . ARG A 1 133 ? 7.343 20.63 17.3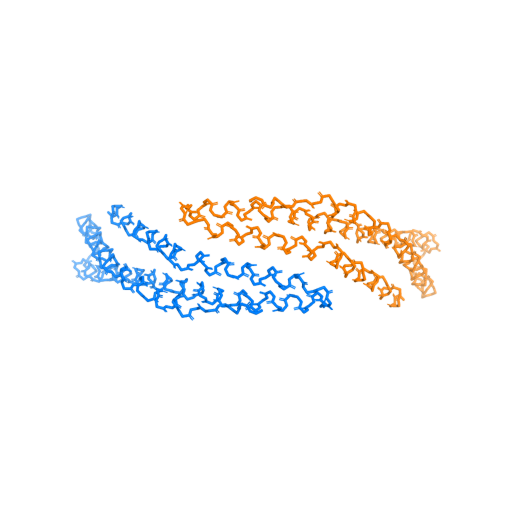5 1 96.96 133 ARG A CA 1
ATOM 1031 C C . ARG A 1 133 ? 7.178 19.208 17.877 1 96.96 133 ARG A C 1
ATOM 1033 O O . ARG A 1 133 ? 8.151 18.457 17.966 1 96.96 133 ARG A O 1
ATOM 1040 N N . ARG A 1 134 ? 6.013 18.824 18.177 1 96.41 134 ARG A N 1
ATOM 1041 C CA . ARG A 1 134 ? 5.756 17.478 18.679 1 96.41 134 ARG A CA 1
ATOM 1042 C C . ARG A 1 134 ? 6.043 16.431 1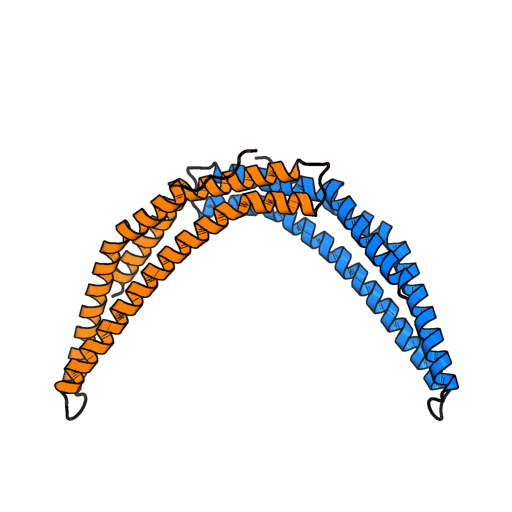7.608 1 96.41 134 ARG A C 1
ATOM 1044 O O . ARG A 1 134 ? 6.657 15.4 17.889 1 96.41 134 ARG A O 1
ATOM 1051 N N . MET A 1 135 ? 5.615 16.745 16.423 1 97.3 135 MET A N 1
ATOM 1052 C CA . MET A 1 135 ? 5.863 15.833 15.31 1 97.3 135 MET A CA 1
ATOM 1053 C C . MET A 1 135 ? 7.358 15.71 15.032 1 97.3 135 MET A C 1
ATOM 1055 O O . MET A 1 135 ? 7.864 14.608 14.811 1 97.3 135 MET A O 1
ATOM 1059 N N . SER A 1 136 ? 8.051 16.835 15.081 1 97.33 136 SER A N 1
ATOM 1060 C CA . SER A 1 136 ? 9.488 16.846 14.822 1 97.33 136 SER A CA 1
ATOM 1061 C C . SER A 1 136 ? 10.241 16.008 15.85 1 97.33 136 SER A C 1
ATOM 1063 O O . SER A 1 136 ? 11.157 15.261 15.499 1 97.33 136 SER A O 1
ATOM 1065 N N . LYS A 1 137 ? 9.847 16.088 17.1 1 95.89 137 LYS A N 1
ATOM 1066 C CA . LYS A 1 137 ? 10.502 15.345 18.173 1 95.89 137 LYS A CA 1
ATOM 1067 C C . LYS A 1 137 ? 10.396 13.84 17.944 1 95.89 137 LYS A C 1
ATOM 1069 O O . LYS A 1 137 ? 11.359 13.103 18.169 1 95.89 137 LYS A O 1
ATOM 1074 N N . THR A 1 138 ? 9.27 13.463 17.491 1 94.55 138 THR A N 1
ATOM 1075 C CA . THR A 1 138 ? 9.04 12.048 17.22 1 94.55 138 THR A CA 1
ATOM 1076 C C . THR A 1 138 ? 9.862 11.586 16.021 1 94.55 138 THR A C 1
ATOM 1078 O O . THR A 1 138 ? 10.485 10.524 16.06 1 94.55 138 THR A O 1
ATOM 1081 N N . LEU A 1 139 ? 9.865 12.347 14.944 1 96.66 139 LEU A N 1
ATOM 1082 C CA . LEU A 1 139 ? 10.53 11.984 13.696 1 96.66 139 LEU A CA 1
ATOM 1083 C C . LEU A 1 139 ? 12.044 11.95 13.877 1 96.66 139 LEU A C 1
ATOM 1085 O O . LEU A 1 139 ? 12.733 11.16 13.228 1 96.66 139 LEU A O 1
ATOM 1089 N N . GLU A 1 140 ? 12.566 12.729 14.838 1 95.22 140 GLU A N 1
ATOM 1090 C CA . GLU A 1 140 ? 14 12.791 15.106 1 95.22 140 GLU A CA 1
ATOM 1091 C C . GLU A 1 140 ? 14.498 11.497 15.745 1 95.22 140 GLU A C 1
ATOM 1093 O O . GLU A 1 140 ? 15.677 11.156 15.629 1 95.22 140 GLU A O 1
ATOM 1098 N N . LYS A 1 141 ? 13.605 10.754 16.367 1 93.36 141 LYS A N 1
ATOM 1099 C CA . LYS A 1 141 ? 13.998 9.567 17.121 1 93.36 141 LYS A CA 1
ATOM 1100 C C . LYS A 1 141 ? 13.92 8.314 16.252 1 93.36 141 LYS A C 1
ATOM 1102 O O . LYS A 1 141 ? 14.329 7.232 16.677 1 93.36 141 LYS A O 1
ATOM 1107 N N . VAL A 1 142 ? 13.421 8.49 15.094 1 94.2 142 VAL A N 1
ATOM 1108 C CA . VAL A 1 142 ? 13.196 7.315 14.258 1 94.2 142 VAL A CA 1
ATOM 1109 C C . VAL A 1 142 ? 14.506 6.892 13.597 1 94.2 142 VAL A C 1
ATOM 1111 O O . VAL A 1 142 ? 15.183 7.709 12.968 1 94.2 142 VAL A O 1
ATOM 1114 N N . THR A 1 143 ? 14.848 5.606 13.799 1 89.91 143 THR A N 1
ATOM 1115 C CA . THR A 1 143 ? 16.039 5.039 13.176 1 89.91 143 THR A CA 1
ATOM 1116 C C . THR A 1 143 ? 15.698 3.756 12.424 1 89.91 143 THR A C 1
ATOM 1118 O O . THR A 1 143 ? 14.859 2.972 12.872 1 89.91 143 THR A O 1
ATOM 1121 N N . ILE A 1 144 ? 16.176 3.645 11.224 1 88.9 144 ILE A N 1
ATOM 1122 C CA . ILE A 1 144 ? 16.045 2.43 10.427 1 88.9 144 ILE A CA 1
ATOM 1123 C C . ILE A 1 144 ? 17.393 1.719 10.345 1 88.9 144 ILE A C 1
ATOM 1125 O O . ILE A 1 144 ? 18.42 2.351 10.081 1 88.9 144 ILE A O 1
ATOM 1129 N N . SER A 1 145 ? 17.384 0.411 10.635 1 79.77 145 SER A N 1
ATOM 1130 C CA . SER A 1 145 ? 18.594 -0.405 10.631 1 79.77 145 SER A CA 1
ATOM 1131 C C . SER A 1 145 ? 19.29 -0.354 9.276 1 79.77 145 SER A C 1
ATOM 1133 O O . SER A 1 145 ? 18.64 -0.457 8.233 1 79.77 145 SER A O 1
ATOM 1135 N N . LYS A 1 146 ? 20.514 -0.013 9.248 1 75.04 146 LYS A N 1
ATOM 1136 C CA . LYS A 1 146 ? 21.313 0.013 8.026 1 75.04 146 LYS A CA 1
ATOM 1137 C C . LYS A 1 146 ? 21.922 -1.357 7.739 1 75.04 146 LYS A C 1
ATOM 1139 O O . LYS A 1 146 ? 22.627 -1.532 6.743 1 75.04 146 LYS A O 1
ATOM 1144 N N . LYS A 1 147 ? 21.625 -2.404 8.568 1 64.87 147 LYS A N 1
ATOM 1145 C CA . LYS A 1 147 ? 22.259 -3.702 8.355 1 64.87 147 LYS A CA 1
ATOM 1146 C C . LYS A 1 147 ? 21.396 -4.598 7.471 1 64.87 147 LYS A C 1
ATOM 1148 O O . LYS A 1 147 ? 20.166 -4.542 7.534 1 64.87 147 LYS A O 1
ATOM 1153 N N . MET B 1 1 ? -9.299 -37.218 -4.496 1 59.35 1 MET B N 1
ATOM 1154 C CA . MET B 1 1 ? -9.281 -35.849 -5.003 1 59.35 1 MET B CA 1
ATOM 1155 C C . MET B 1 1 ? -8.327 -34.981 -4.19 1 59.35 1 MET B C 1
ATOM 1157 O O . MET B 1 1 ? -7.621 -34.138 -4.746 1 59.35 1 MET B O 1
ATOM 1161 N N . ASP B 1 2 ? -8.044 -35.532 -2.975 1 74.75 2 ASP B N 1
ATOM 1162 C CA . ASP B 1 2 ? -7.286 -34.722 -2.026 1 74.75 2 ASP B CA 1
ATOM 1163 C C . ASP B 1 2 ? -5.806 -34.68 -2.399 1 74.75 2 ASP B C 1
ATOM 1165 O O . ASP B 1 2 ? -5.186 -33.614 -2.385 1 74.75 2 ASP B O 1
ATOM 1169 N N . LYS B 1 3 ? -5.301 -35.784 -3.011 1 82.93 3 LYS B N 1
ATOM 1170 C CA . LYS B 1 3 ? -3.879 -35.833 -3.337 1 82.93 3 LYS B CA 1
ATOM 1171 C C . LYS B 1 3 ? -3.568 -34.997 -4.575 1 82.93 3 LYS B C 1
ATOM 1173 O O . LYS B 1 3 ? -2.598 -34.237 -4.59 1 82.93 3 LYS B O 1
ATOM 1178 N N . ALA B 1 4 ? -4.431 -35.092 -5.562 1 82.86 4 ALA B N 1
ATOM 1179 C CA . ALA B 1 4 ? -4.225 -34.372 -6.816 1 82.86 4 ALA B CA 1
ATOM 1180 C C . ALA B 1 4 ? -4.358 -32.865 -6.612 1 82.86 4 ALA B C 1
ATOM 1182 O O . ALA B 1 4 ? -3.612 -32.084 -7.207 1 82.86 4 ALA B O 1
ATOM 1183 N N . THR B 1 5 ? -5.298 -32.529 -5.771 1 89.19 5 THR B N 1
ATOM 1184 C CA . THR B 1 5 ? -5.459 -31.116 -5.447 1 89.19 5 THR B CA 1
ATOM 1185 C C . THR B 1 5 ? -4.222 -30.58 -4.733 1 89.19 5 THR B C 1
ATOM 1187 O O . THR B 1 5 ? -3.745 -29.486 -5.043 1 89.19 5 THR B O 1
ATOM 1190 N N . HIS B 1 6 ? -3.73 -31.353 -3.901 1 92.69 6 HIS B N 1
ATOM 1191 C CA . HIS B 1 6 ? -2.535 -30.952 -3.168 1 92.69 6 HIS B CA 1
ATOM 1192 C C . HIS B 1 6 ? -1.327 -30.854 -4.093 1 92.69 6 HIS B C 1
ATOM 1194 O O . HIS B 1 6 ? -0.518 -29.932 -3.97 1 92.69 6 HIS B O 1
ATOM 1200 N N . GLU B 1 7 ? -1.224 -31.802 -4.996 1 93.75 7 GLU B N 1
ATOM 1201 C CA . GLU B 1 7 ? -0.129 -31.792 -5.962 1 93.75 7 GLU B CA 1
ATOM 1202 C C . GLU B 1 7 ? -0.175 -30.54 -6.834 1 93.75 7 GLU B C 1
ATOM 1204 O O . GLU B 1 7 ? 0.864 -29.945 -7.129 1 93.75 7 GLU B O 1
ATOM 1209 N N . LEU B 1 8 ? -1.308 -30.143 -7.226 1 94.46 8 LEU B N 1
ATOM 1210 C CA . LEU B 1 8 ? -1.465 -28.945 -8.044 1 94.46 8 LEU B CA 1
ATOM 1211 C C . LEU B 1 8 ? -1.107 -27.693 -7.249 1 94.46 8 LEU B C 1
ATOM 1213 O O . LEU B 1 8 ? -0.409 -26.811 -7.754 1 94.46 8 LEU B O 1
ATOM 1217 N N . GLU B 1 9 ? -1.577 -27.682 -6.003 1 93.25 9 GLU B N 1
ATOM 1218 C CA . GLU B 1 9 ? -1.258 -26.55 -5.139 1 93.25 9 GLU B CA 1
ATOM 1219 C C . GLU B 1 9 ? 0.247 -26.426 -4.924 1 93.25 9 GLU B C 1
ATOM 1221 O O . GLU B 1 9 ? 0.794 -25.321 -4.943 1 93.25 9 GLU B O 1
ATOM 1226 N N . GLU B 1 10 ? 0.894 -27.511 -4.73 1 95.69 10 GLU B N 1
ATOM 1227 C CA . GLU B 1 10 ? 2.339 -27.526 -4.524 1 95.69 10 GLU B CA 1
ATOM 1228 C C . GLU B 1 10 ? 3.081 -27.1 -5.787 1 95.69 10 GLU B C 1
ATOM 1230 O O . GLU B 1 10 ? 4.091 -26.397 -5.713 1 95.69 10 GLU B O 1
ATOM 1235 N N . ALA B 1 11 ? 2.607 -27.542 -6.875 1 96.26 11 ALA B N 1
ATOM 1236 C CA . ALA B 1 11 ? 3.219 -27.163 -8.146 1 96.26 11 ALA B CA 1
ATOM 1237 C C . ALA B 1 11 ? 3.14 -25.655 -8.364 1 96.26 11 ALA B C 1
ATOM 1239 O O . ALA B 1 11 ? 4.111 -25.033 -8.802 1 96.26 11 ALA B O 1
ATOM 1240 N N . ILE B 1 12 ? 2.02 -25.053 -7.983 1 94.84 12 ILE B N 1
ATOM 1241 C CA . ILE B 1 12 ? 1.833 -23.614 -8.135 1 94.84 12 ILE B CA 1
ATOM 1242 C C . ILE B 1 12 ? 2.755 -22.869 -7.173 1 94.84 12 ILE B C 1
ATOM 1244 O O . ILE B 1 12 ? 3.363 -21.861 -7.542 1 94.84 12 ILE B O 1
ATOM 1248 N N . LYS B 1 13 ? 2.849 -23.373 -5.976 1 94.46 13 LYS B N 1
ATOM 1249 C CA . LYS B 1 13 ? 3.741 -22.766 -4.991 1 94.46 13 LYS B CA 1
ATOM 1250 C C . LYS B 1 13 ? 5.192 -22.813 -5.461 1 94.46 13 LYS B C 1
ATOM 1252 O O . LYS B 1 13 ? 5.942 -21.853 -5.273 1 94.46 13 LYS B O 1
ATOM 1257 N N . LYS B 1 14 ? 5.53 -23.882 -6.058 1 96.16 14 LYS B N 1
ATOM 1258 C CA . LYS B 1 14 ? 6.881 -24.018 -6.595 1 96.16 14 LYS B CA 1
ATOM 1259 C C . LYS B 1 14 ? 7.13 -23.016 -7.718 1 96.16 14 LYS B C 1
ATOM 1261 O O . LYS B 1 14 ? 8.216 -22.44 -7.815 1 96.16 14 LYS B O 1
ATOM 1266 N N . VAL B 1 15 ? 6.12 -22.777 -8.49 1 96.83 15 VAL B N 1
ATOM 1267 C CA . VAL B 1 15 ? 6.229 -21.782 -9.552 1 96.83 15 VAL B CA 1
ATOM 1268 C C . VAL B 1 15 ? 6.456 -20.399 -8.943 1 96.83 15 VAL B C 1
ATOM 1270 O O . VAL B 1 15 ? 7.33 -19.653 -9.39 1 96.83 15 VAL B O 1
ATOM 1273 N N . GLU B 1 16 ? 5.704 -20.104 -7.976 1 94.9 16 GLU B N 1
ATOM 1274 C CA . GLU B 1 16 ? 5.838 -18.809 -7.316 1 94.9 16 GLU B CA 1
ATOM 1275 C C . GLU B 1 16 ? 7.245 -18.619 -6.756 1 94.9 16 GLU B C 1
ATOM 1277 O O . GLU B 1 16 ? 7.841 -17.55 -6.91 1 94.9 16 GLU B O 1
ATOM 1282 N N . GLU B 1 17 ? 7.779 -19.579 -6.122 1 94.9 17 GLU B N 1
ATOM 1283 C CA . GLU B 1 17 ? 9.114 -19.522 -5.533 1 94.9 17 GLU B CA 1
ATOM 1284 C C . GLU B 1 17 ? 10.185 -19.364 -6.608 1 94.9 17 GLU B C 1
ATOM 1286 O O . GLU B 1 17 ? 11.122 -18.58 -6.448 1 94.9 17 GLU B O 1
ATOM 1291 N N . ASP B 1 18 ? 9.971 -20.103 -7.631 1 95.96 18 ASP B N 1
ATOM 1292 C CA . ASP B 1 18 ? 10.924 -20.024 -8.734 1 95.96 18 ASP B CA 1
ATOM 1293 C C . ASP B 1 18 ? 10.917 -18.635 -9.367 1 95.96 18 ASP B C 1
ATOM 1295 O O . ASP B 1 18 ? 11.977 -18.061 -9.628 1 95.96 18 ASP B O 1
ATOM 1299 N N . LEU B 1 19 ? 9.748 -18.101 -9.54 1 96.3 19 LEU B N 1
ATOM 1300 C CA . LEU B 1 19 ? 9.626 -16.773 -10.133 1 96.3 19 LEU B CA 1
ATOM 1301 C C . LEU B 1 19 ? 10.213 -15.71 -9.21 1 96.3 19 LEU B C 1
ATOM 1303 O O . LEU B 1 19 ? 10.847 -14.76 -9.674 1 96.3 19 LEU B O 1
ATOM 1307 N N . ASP B 1 20 ? 9.949 -15.872 -7.96 1 95.73 20 ASP B N 1
ATOM 1308 C CA . ASP B 1 20 ? 10.488 -14.926 -6.989 1 95.73 20 ASP B CA 1
ATOM 1309 C C . ASP B 1 20 ? 12.014 -14.901 -7.034 1 95.73 20 ASP B C 1
ATOM 1311 O O . ASP B 1 20 ? 12.619 -13.834 -7.162 1 95.73 20 ASP B O 1
ATOM 1315 N N . ARG B 1 21 ? 12.645 -15.999 -7.048 1 94.63 21 ARG B N 1
ATOM 1316 C CA . ARG B 1 21 ? 14.098 -16.111 -6.968 1 94.63 21 ARG B CA 1
ATOM 1317 C C . ARG B 1 21 ? 14.754 -15.668 -8.271 1 94.63 21 ARG B C 1
ATOM 1319 O O . ARG B 1 21 ? 15.81 -15.033 -8.256 1 94.63 21 ARG B O 1
ATOM 1326 N N . LYS B 1 22 ? 14.06 -15.911 -9.281 1 94.55 22 LYS B N 1
ATOM 1327 C CA . LYS B 1 22 ? 14.706 -15.688 -10.571 1 94.55 22 LYS B CA 1
ATOM 1328 C C . LYS B 1 22 ? 14.434 -14.278 -11.086 1 94.55 22 LYS B C 1
ATOM 1330 O O . LYS B 1 22 ? 15.268 -13.692 -11.78 1 94.55 22 LYS B O 1
ATOM 1335 N N . TYR B 1 23 ? 13.214 -13.767 -10.664 1 96.13 23 TYR B N 1
ATOM 1336 C CA . TYR B 1 23 ? 12.855 -12.538 -11.364 1 96.13 23 TYR B CA 1
ATOM 1337 C C . TYR B 1 23 ? 12.304 -11.499 -10.394 1 96.13 23 TYR B C 1
ATOM 1339 O O . TYR B 1 23 ? 12.814 -10.379 -10.32 1 96.13 23 TYR B O 1
ATOM 1347 N N . LEU B 1 24 ? 11.283 -11.822 -9.609 1 95.91 24 LEU B N 1
ATOM 1348 C CA . LEU B 1 24 ? 10.473 -10.85 -8.882 1 95.91 24 LEU B CA 1
ATOM 1349 C C . LEU B 1 24 ? 11.279 -10.201 -7.761 1 95.91 24 LEU B C 1
ATOM 1351 O O . LEU B 1 24 ? 11.145 -9.002 -7.509 1 95.91 24 LEU B O 1
ATOM 1355 N N . ARG B 1 25 ? 12.079 -10.991 -7.139 1 95.34 25 ARG B N 1
ATOM 1356 C CA . ARG B 1 25 ? 12.911 -10.454 -6.067 1 95.34 25 ARG B CA 1
ATOM 1357 C C . ARG B 1 25 ? 13.867 -9.391 -6.597 1 95.34 25 ARG B C 1
ATOM 1359 O O . ARG B 1 25 ? 14.022 -8.329 -5.99 1 95.34 25 ARG B O 1
ATOM 1366 N N . ARG B 1 26 ? 14.501 -9.659 -7.653 1 94.81 26 ARG B N 1
ATOM 1367 C CA . ARG B 1 26 ? 15.387 -8.688 -8.287 1 94.81 26 ARG B CA 1
ATOM 1368 C C . ARG B 1 26 ? 14.626 -7.426 -8.68 1 94.81 26 ARG B C 1
ATOM 1370 O O . ARG B 1 26 ? 15.107 -6.312 -8.465 1 94.81 26 ARG B O 1
ATOM 1377 N N . LEU B 1 27 ? 13.484 -7.611 -9.249 1 96.53 27 LEU B N 1
ATOM 1378 C CA . LEU B 1 27 ? 12.666 -6.484 -9.686 1 96.53 27 LEU B CA 1
ATOM 1379 C C . LEU B 1 27 ? 12.268 -5.61 -8.501 1 96.53 27 LEU B C 1
ATOM 1381 O O . LEU B 1 27 ? 12.334 -4.382 -8.58 1 96.53 27 LEU B O 1
ATOM 1385 N N . HIS B 1 28 ? 11.879 -6.2 -7.406 1 97.12 28 HIS B N 1
ATOM 1386 C CA . HIS B 1 28 ? 11.535 -5.444 -6.207 1 97.12 28 HIS B CA 1
ATOM 1387 C C . HIS B 1 28 ? 12.746 -4.694 -5.663 1 97.12 28 HIS B C 1
ATOM 1389 O O . HIS B 1 28 ? 12.634 -3.533 -5.262 1 97.12 28 HIS B O 1
ATOM 1395 N N . GLY B 1 29 ? 13.895 -5.425 -5.681 1 97.62 29 GLY B N 1
ATOM 1396 C CA . GLY B 1 29 ? 15.117 -4.76 -5.259 1 97.62 29 GLY B CA 1
ATOM 1397 C C . GLY B 1 29 ? 15.439 -3.526 -6.081 1 97.62 29 GLY B C 1
ATOM 1398 O O . GLY B 1 29 ? 15.798 -2.483 -5.53 1 97.62 29 GLY B O 1
ATOM 1399 N N . GLU B 1 30 ? 15.323 -3.663 -7.349 1 97.76 30 GLU B N 1
ATOM 1400 C CA . GLU B 1 30 ? 15.568 -2.539 -8.248 1 97.76 30 GLU B CA 1
ATOM 1401 C C . GLU B 1 30 ? 14.564 -1.415 -8.012 1 97.76 30 GLU B C 1
ATOM 1403 O O . GLU B 1 30 ? 14.92 -0.236 -8.062 1 97.76 30 GLU B O 1
ATOM 1408 N N . MET B 1 31 ? 13.296 -1.8 -7.823 1 97.91 31 MET B N 1
ATOM 1409 C CA . MET B 1 31 ? 12.26 -0.811 -7.539 1 97.91 31 MET B CA 1
ATOM 1410 C C . MET B 1 31 ? 12.579 -0.041 -6.262 1 97.91 31 MET B C 1
ATOM 1412 O O . MET B 1 31 ? 12.481 1.187 -6.232 1 97.91 31 MET B O 1
ATOM 1416 N N . TYR B 1 32 ? 13.006 -0.747 -5.21 1 98.29 32 TYR B N 1
ATOM 1417 C CA . TYR B 1 32 ? 13.346 -0.106 -3.945 1 98.29 32 TYR B CA 1
ATOM 1418 C C . TYR B 1 32 ? 14.556 0.807 -4.103 1 98.29 32 TYR B C 1
ATOM 1420 O O . TYR B 1 32 ? 14.581 1.914 -3.56 1 98.29 32 TYR B O 1
ATOM 1428 N N . SER B 1 33 ? 15.571 0.367 -4.87 1 98.11 33 SER B N 1
ATOM 1429 C CA . SER B 1 33 ? 16.746 1.193 -5.128 1 98.11 33 SER B CA 1
ATOM 1430 C C . SER B 1 33 ? 16.376 2.453 -5.904 1 98.11 33 SER B C 1
ATOM 1432 O O . SER B 1 33 ? 16.868 3.542 -5.6 1 98.11 33 SER B O 1
ATOM 1434 N N . CYS B 1 34 ? 15.586 2.253 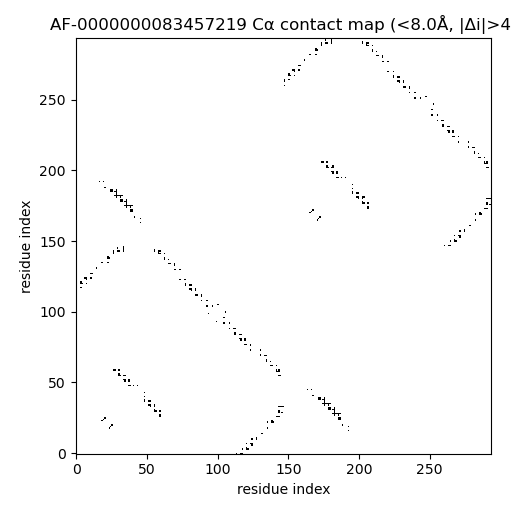-6.847 1 98.09 34 CYS B N 1
ATOM 1435 C CA . CYS B 1 34 ? 15.087 3.379 -7.629 1 98.09 34 CYS B CA 1
ATOM 1436 C C . CYS B 1 34 ? 14.33 4.364 -6.746 1 98.09 34 CYS B C 1
ATOM 1438 O O . CYS B 1 34 ? 14.575 5.57 -6.802 1 98.09 34 CYS B O 1
ATOM 1440 N N . ALA B 1 35 ? 13.426 3.879 -5.901 1 98.12 35 ALA B N 1
ATOM 1441 C CA . ALA B 1 35 ? 12.637 4.713 -4.997 1 98.12 35 ALA B CA 1
ATOM 1442 C C . ALA B 1 35 ? 13.535 5.442 -4.001 1 98.12 35 ALA B C 1
ATOM 1444 O O . ALA B 1 35 ? 13.29 6.605 -3.671 1 98.12 35 ALA B O 1
ATOM 1445 N N . ALA B 1 36 ? 14.563 4.795 -3.539 1 97.66 36 ALA B N 1
ATOM 1446 C CA . ALA B 1 36 ? 15.516 5.431 -2.633 1 97.66 36 ALA B CA 1
ATOM 1447 C C . ALA B 1 36 ? 16.203 6.617 -3.304 1 97.66 36 ALA B C 1
ATOM 1449 O O . ALA B 1 36 ? 16.412 7.658 -2.677 1 97.66 36 ALA B O 1
ATOM 1450 N N . ARG B 1 37 ? 16.519 6.452 -4.552 1 97.74 37 ARG B N 1
ATOM 1451 C CA . ARG B 1 37 ? 17.138 7.551 -5.286 1 97.74 37 ARG B CA 1
ATOM 1452 C C . ARG B 1 37 ? 16.184 8.734 -5.409 1 97.74 37 ARG B C 1
ATOM 1454 O O . ARG B 1 37 ? 16.604 9.889 -5.315 1 97.74 37 ARG B O 1
ATOM 1461 N N . CYS B 1 38 ? 14.919 8.432 -5.576 1 97.66 38 CYS B N 1
ATOM 1462 C CA . CYS B 1 38 ? 13.92 9.492 -5.657 1 97.66 38 CYS B CA 1
ATOM 1463 C C . CYS B 1 38 ? 13.879 10.302 -4.367 1 97.66 38 CYS B C 1
ATOM 1465 O O . CYS B 1 38 ? 13.736 11.526 -4.401 1 97.66 38 CYS B O 1
ATOM 1467 N N . CYS B 1 39 ? 14.057 9.637 -3.268 1 97.38 39 CYS B N 1
ATOM 1468 C CA . CYS B 1 39 ? 13.987 10.285 -1.963 1 97.38 39 CYS B CA 1
ATOM 1469 C C . CYS B 1 39 ? 15.234 11.121 -1.701 1 97.38 39 CYS B C 1
ATOM 1471 O O . CYS B 1 39 ? 15.243 11.967 -0.805 1 97.38 39 CYS B O 1
ATOM 1473 N N . GLY B 1 40 ? 16.295 10.878 -2.518 1 96.3 40 GLY B N 1
ATOM 1474 C CA . GLY B 1 40 ? 17.53 11.632 -2.369 1 96.3 40 GLY B CA 1
ATOM 1475 C C . GLY B 1 40 ? 17.509 12.961 -3.1 1 96.3 40 GLY B C 1
ATOM 1476 O O . GLY B 1 40 ? 18.439 13.76 -2.972 1 96.3 40 GLY B O 1
ATOM 1477 N N . ARG B 1 41 ? 16.38 13.212 -3.751 1 94.06 41 ARG B N 1
ATOM 1478 C CA . ARG B 1 41 ? 16.255 14.468 -4.483 1 94.06 41 ARG B CA 1
ATOM 1479 C C . ARG B 1 41 ? 15.757 15.585 -3.571 1 94.06 41 ARG B C 1
ATOM 1481 O O . ARG B 1 41 ? 14.559 15.874 -3.531 1 94.06 41 ARG B O 1
ATOM 1488 N N . THR B 1 42 ? 16.592 16.316 -2.971 1 90.81 42 THR B N 1
ATOM 1489 C CA . THR B 1 42 ? 16.282 17.261 -1.904 1 90.81 42 THR B CA 1
ATOM 1490 C C . THR B 1 42 ? 15.575 18.493 -2.46 1 90.81 42 THR B C 1
ATOM 1492 O O . THR B 1 42 ? 14.843 19.174 -1.739 1 90.81 42 THR B O 1
ATOM 1495 N N . GLY B 1 43 ? 15.768 18.765 -3.734 1 92.28 43 GLY B N 1
ATOM 1496 C CA . GLY B 1 43 ? 15.185 19.961 -4.321 1 92.28 43 GLY B CA 1
ATOM 1497 C C . GLY B 1 43 ? 13.779 19.742 -4.847 1 92.28 43 GLY B C 1
ATOM 1498 O O . GLY B 1 43 ? 13.063 20.702 -5.138 1 92.28 43 GLY B O 1
ATOM 1499 N N . ASP B 1 44 ? 13.324 18.541 -4.874 1 95.05 44 ASP B N 1
ATOM 1500 C CA . ASP B 1 44 ? 12.025 18.213 -5.453 1 95.05 44 ASP B CA 1
ATOM 1501 C C . ASP B 1 44 ? 10.899 18.459 -4.452 1 95.05 44 ASP B C 1
ATOM 1503 O O . ASP B 1 44 ? 11.123 18.436 -3.24 1 95.05 44 ASP B O 1
ATOM 1507 N N . SER B 1 45 ? 9.767 18.739 -4.962 1 95.12 45 SER B N 1
ATOM 1508 C CA . SER B 1 45 ? 8.563 18.797 -4.139 1 95.12 45 SER B CA 1
ATOM 1509 C C . SER B 1 45 ? 8.101 17.4 -3.737 1 95.12 45 SER B C 1
ATOM 1511 O O . SER B 1 45 ? 8.576 16.402 -4.282 1 95.12 45 SER B O 1
ATOM 1513 N N . ILE B 1 46 ? 7.153 17.316 -2.792 1 95.4 46 ILE B N 1
ATOM 1514 C CA . ILE B 1 46 ? 6.572 16.049 -2.363 1 95.4 46 ILE B CA 1
ATOM 1515 C C . ILE B 1 46 ? 5.966 15.326 -3.564 1 95.4 46 ILE B C 1
ATOM 1517 O O . ILE B 1 46 ? 6.174 14.123 -3.742 1 95.4 46 ILE B O 1
ATOM 1521 N N . GLN B 1 47 ? 5.3 16.117 -4.398 1 96.09 47 GLN B N 1
ATOM 1522 C CA . GLN B 1 47 ? 4.637 15.532 -5.559 1 96.09 47 GLN B CA 1
ATOM 1523 C C . GLN B 1 47 ? 5.655 15.013 -6.57 1 96.09 47 GLN B C 1
ATOM 1525 O O . GLN B 1 47 ? 5.475 13.935 -7.141 1 96.09 47 GLN B O 1
ATOM 1530 N N . GLN B 1 48 ? 6.71 15.706 -6.767 1 96.89 48 GLN B N 1
ATOM 1531 C CA . GLN B 1 48 ? 7.744 15.278 -7.704 1 96.89 48 GLN B CA 1
ATOM 1532 C C . GLN B 1 48 ? 8.407 13.985 -7.238 1 96.89 48 GLN B C 1
ATOM 1534 O O . GLN B 1 48 ? 8.678 13.094 -8.046 1 96.89 48 GLN B O 1
ATOM 1539 N N . VAL B 1 49 ? 8.624 13.821 -5.983 1 97.12 49 VAL B N 1
ATOM 1540 C CA . VAL B 1 49 ? 9.2 12.601 -5.426 1 97.12 49 VAL B CA 1
ATOM 1541 C C . VAL B 1 49 ? 8.205 11.451 -5.561 1 97.12 49 VAL B C 1
ATOM 1543 O O . VAL B 1 49 ? 8.579 10.34 -5.945 1 97.12 49 VAL B O 1
ATOM 1546 N N . ARG B 1 50 ? 6.945 11.725 -5.264 1 96.76 50 ARG B N 1
ATOM 1547 C CA . ARG B 1 50 ? 5.911 10.707 -5.416 1 96.76 50 ARG B CA 1
ATOM 1548 C C . ARG B 1 50 ? 5.836 10.214 -6.858 1 96.76 50 ARG B C 1
ATOM 1550 O O . ARG B 1 50 ? 5.714 9.012 -7.103 1 96.76 50 ARG B O 1
ATOM 1557 N N . ASP B 1 51 ? 5.899 11.102 -7.776 1 97.52 51 ASP B N 1
ATOM 1558 C CA . ASP B 1 51 ? 5.872 10.734 -9.188 1 97.52 51 ASP B CA 1
ATOM 1559 C C . ASP B 1 51 ? 7.087 9.887 -9.558 1 97.52 51 ASP B C 1
ATOM 1561 O O . ASP B 1 51 ? 6.972 8.926 -10.323 1 97.52 51 ASP B O 1
ATOM 1565 N N . CYS B 1 52 ? 8.193 10.303 -9.081 1 97.4 52 CYS B N 1
ATOM 1566 C CA . CYS B 1 52 ? 9.415 9.537 -9.302 1 97.4 52 CYS B CA 1
ATOM 1567 C C . CYS B 1 52 ? 9.283 8.126 -8.74 1 97.4 52 CYS B C 1
ATOM 1569 O O . CYS B 1 52 ? 9.606 7.15 -9.419 1 97.4 52 CYS B O 1
ATOM 1571 N N . VAL B 1 53 ? 8.82 7.966 -7.518 1 97.79 53 VAL B N 1
ATOM 1572 C CA . VAL B 1 53 ? 8.639 6.666 -6.88 1 97.79 53 VAL B CA 1
ATOM 1573 C C . VAL B 1 53 ? 7.618 5.844 -7.663 1 97.79 53 VAL B C 1
ATOM 1575 O O . VAL B 1 53 ? 7.8 4.64 -7.86 1 97.79 53 VAL B O 1
ATOM 1578 N N . ASP B 1 54 ? 6.61 6.487 -8.154 1 97.45 54 ASP B N 1
ATOM 1579 C CA . ASP B 1 54 ? 5.611 5.804 -8.97 1 97.45 54 ASP B CA 1
ATOM 1580 C C . ASP B 1 54 ? 6.226 5.275 -10.263 1 97.45 54 ASP B C 1
ATOM 1582 O O . ASP B 1 54 ? 5.845 4.206 -10.746 1 97.45 54 ASP B O 1
ATOM 1586 N N . GLY B 1 55 ? 7.098 6.012 -10.797 1 96.96 55 GLY B N 1
ATOM 1587 C CA . GLY B 1 55 ? 7.817 5.558 -11.977 1 96.96 55 GLY B CA 1
ATOM 1588 C C . GLY B 1 55 ? 8.627 4.298 -11.734 1 96.96 55 GLY B C 1
ATOM 1589 O O . GLY B 1 55 ? 8.827 3.497 -12.649 1 96.96 55 GLY B O 1
ATOM 1590 N N . CYS B 1 56 ? 9.106 4.139 -10.53 1 97.48 56 CYS B N 1
ATOM 1591 C CA . CYS B 1 56 ? 9.852 2.947 -10.144 1 97.48 56 CYS B CA 1
ATOM 1592 C C . CYS B 1 56 ? 8.915 1.764 -9.926 1 97.48 56 CYS B C 1
ATOM 1594 O O . CYS B 1 56 ? 9.284 0.618 -10.189 1 97.48 56 CYS B O 1
ATOM 1596 N N . ARG B 1 57 ? 7.768 2.02 -9.478 1 97.28 57 ARG B N 1
ATOM 1597 C CA . ARG B 1 57 ? 6.832 0.992 -9.036 1 97.28 57 ARG B CA 1
ATOM 1598 C C . ARG B 1 57 ? 6.004 0.466 -10.203 1 97.28 57 ARG B C 1
ATOM 1600 O O . ARG B 1 57 ? 5.638 -0.711 -10.231 1 97.28 57 ARG B O 1
ATOM 1607 N N . LYS B 1 58 ? 5.77 1.255 -11.213 1 96.99 58 LYS B N 1
ATOM 1608 C CA . LYS B 1 58 ? 4.818 0.942 -12.275 1 96.99 58 LYS B CA 1
ATOM 1609 C C . LYS B 1 58 ? 5.241 -0.307 -13.042 1 96.99 58 LYS B C 1
ATOM 1611 O O . LYS B 1 58 ? 4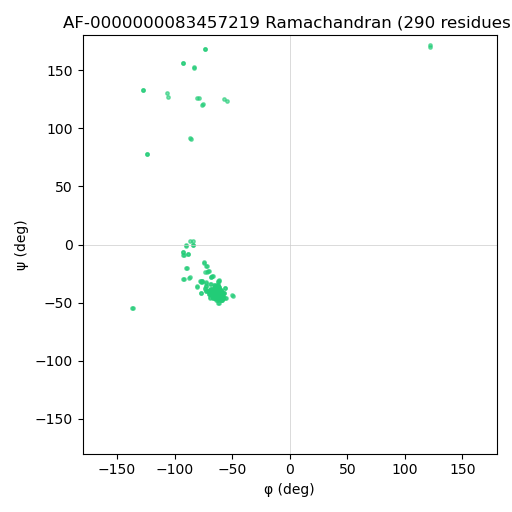.433 -1.211 -13.262 1 96.99 58 LYS B O 1
ATOM 1616 N N . PRO B 1 59 ? 6.49 -0.435 -13.424 1 96.47 59 PRO B N 1
ATOM 1617 C CA . PRO B 1 59 ? 6.867 -1.657 -14.138 1 96.47 59 PRO B CA 1
ATOM 1618 C C . PRO B 1 59 ? 6.692 -2.914 -13.289 1 96.47 59 PRO B C 1
ATOM 1620 O O . PRO B 1 59 ? 6.321 -3.969 -13.811 1 96.47 59 PRO B O 1
ATOM 1623 N N . VAL B 1 60 ? 6.933 -2.851 -12.024 1 96.52 60 VAL B N 1
ATOM 1624 C CA . VAL B 1 60 ? 6.809 -3.987 -11.117 1 96.52 60 VAL B CA 1
ATOM 1625 C C . VAL B 1 60 ? 5.336 -4.349 -10.939 1 96.52 60 VAL B C 1
ATOM 1627 O O . VAL B 1 60 ? 4.969 -5.525 -10.989 1 96.52 60 VAL B O 1
ATOM 1630 N N . ASP B 1 61 ? 4.555 -3.287 -10.789 1 96.81 61 ASP B N 1
ATOM 1631 C CA . ASP B 1 61 ? 3.119 -3.519 -10.665 1 96.81 61 ASP B CA 1
ATOM 1632 C C . ASP B 1 61 ? 2.562 -4.196 -11.915 1 96.81 61 ASP B C 1
ATOM 1634 O O . ASP B 1 61 ? 1.759 -5.126 -11.818 1 96.81 61 ASP B O 1
ATOM 1638 N N . ALA B 1 62 ? 3.02 -3.738 -13.035 1 96.17 62 ALA B N 1
ATOM 1639 C CA . ALA B 1 62 ? 2.563 -4.329 -14.29 1 96.17 62 ALA B CA 1
ATOM 1640 C C . ALA B 1 62 ? 2.973 -5.795 -14.388 1 96.17 62 ALA B C 1
ATOM 1642 O O . ALA B 1 62 ? 2.194 -6.635 -14.844 1 96.17 62 ALA B O 1
ATOM 1643 N N . ALA B 1 63 ? 4.179 -6.049 -13.939 1 96.22 63 ALA B N 1
ATOM 1644 C CA . ALA B 1 63 ? 4.656 -7.43 -13.933 1 96.22 63 ALA B CA 1
ATOM 1645 C C . ALA B 1 63 ? 3.808 -8.299 -13.009 1 96.22 63 ALA B C 1
ATOM 1647 O O . ALA B 1 63 ? 3.439 -9.42 -13.367 1 96.22 63 ALA B O 1
ATOM 1648 N N . TRP B 1 64 ? 3.47 -7.798 -11.865 1 95.54 64 TRP B N 1
ATOM 1649 C CA . TRP B 1 64 ? 2.627 -8.532 -10.928 1 95.54 64 TRP B CA 1
ATOM 1650 C C . TRP B 1 64 ? 1.23 -8.743 -11.503 1 95.54 64 TRP B C 1
ATOM 1652 O O . TRP B 1 64 ? 0.626 -9.801 -11.309 1 95.54 64 TRP B O 1
ATOM 1662 N N . ASP B 1 65 ? 0.77 -7.744 -12.196 1 96.61 65 ASP B N 1
ATOM 1663 C CA . ASP B 1 65 ? -0.539 -7.867 -12.829 1 96.61 65 ASP B CA 1
ATOM 1664 C C . ASP B 1 65 ? -0.547 -8.993 -13.861 1 96.61 65 ASP B C 1
ATOM 1666 O O . ASP B 1 65 ? -1.512 -9.755 -13.948 1 96.61 65 ASP B O 1
ATOM 1670 N N . ASP B 1 66 ? 0.522 -9.093 -14.613 1 95.92 66 ASP B N 1
ATOM 1671 C CA . ASP B 1 66 ? 0.63 -10.15 -15.613 1 95.92 66 ASP B CA 1
ATOM 1672 C C . ASP B 1 66 ? 0.672 -11.527 -14.955 1 95.92 66 ASP B C 1
ATOM 1674 O O . ASP B 1 66 ? -0.006 -12.456 -15.4 1 95.92 66 ASP B O 1
ATOM 1678 N N . VAL B 1 67 ? 1.476 -11.647 -13.936 1 96.58 67 VAL B N 1
ATOM 1679 C CA . VAL B 1 67 ? 1.584 -12.904 -13.202 1 96.58 67 VAL B CA 1
ATOM 1680 C C . VAL B 1 67 ? 0.223 -13.279 -12.617 1 96.58 67 VAL B C 1
ATOM 1682 O O . VAL B 1 67 ? -0.229 -14.417 -12.761 1 96.58 67 VAL B O 1
ATOM 1685 N N . GLU B 1 68 ? -0.443 -12.339 -12.013 1 95.64 68 GLU B N 1
ATOM 1686 C CA . GLU B 1 68 ? -1.756 -12.587 -11.424 1 95.64 68 GLU B CA 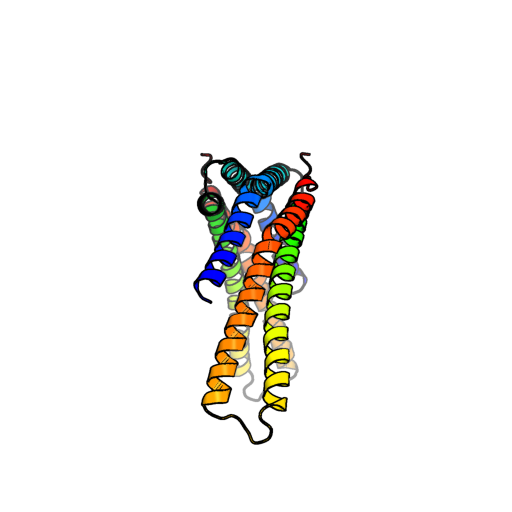1
ATOM 1687 C C . GLU B 1 68 ? -2.769 -13.001 -12.488 1 95.64 68 GLU B C 1
ATOM 1689 O O . GLU B 1 68 ? -3.622 -13.856 -12.241 1 95.64 68 GLU B O 1
ATOM 1694 N N . ASN B 1 69 ? -2.66 -12.367 -13.606 1 97.05 69 ASN B N 1
ATOM 1695 C CA . ASN B 1 69 ? -3.552 -12.723 -14.705 1 97.05 69 ASN B CA 1
ATOM 1696 C C . ASN B 1 69 ? -3.346 -14.169 -15.147 1 97.05 69 ASN B C 1
ATOM 1698 O O . ASN B 1 69 ? -4.314 -14.894 -15.383 1 97.05 69 ASN B O 1
ATOM 1702 N N . GLU B 1 70 ? -2.081 -14.564 -15.232 1 97.35 70 GLU B N 1
ATOM 1703 C CA . GLU B 1 70 ? -1.79 -15.947 -15.6 1 97.35 70 GLU B CA 1
ATOM 1704 C C . GLU B 1 70 ? -2.388 -16.924 -14.593 1 97.35 70 GLU B C 1
ATOM 1706 O O . GLU B 1 70 ? -2.968 -17.942 -14.977 1 97.35 70 GLU B O 1
ATOM 1711 N N . ILE B 1 71 ? -2.3 -16.602 -13.36 1 95.31 71 ILE B N 1
ATOM 1712 C CA . ILE B 1 71 ? -2.83 -17.465 -12.31 1 95.31 71 ILE B CA 1
ATOM 1713 C C . ILE B 1 71 ? -4.355 -17.492 -12.384 1 95.31 71 ILE B C 1
ATOM 1715 O O . ILE B 1 71 ? -4.97 -18.552 -12.252 1 95.31 71 ILE B O 1
ATOM 1719 N N . THR B 1 72 ? -4.931 -16.329 -12.678 1 96.71 72 THR B N 1
ATOM 1720 C CA . THR B 1 72 ? -6.381 -16.228 -12.798 1 96.71 72 THR B CA 1
ATOM 1721 C C . THR B 1 72 ? -6.886 -17.065 -13.97 1 96.71 72 THR B C 1
ATOM 1723 O O . THR B 1 72 ? -7.853 -17.817 -13.831 1 96.71 72 THR B O 1
ATOM 1726 N N . VAL B 1 73 ? -6.202 -17.02 -15.048 1 96.96 73 VAL B N 1
ATOM 1727 C CA . VAL B 1 73 ? -6.57 -17.794 -16.229 1 96.96 73 VAL B CA 1
ATOM 1728 C C . VAL B 1 73 ? -6.427 -19.286 -15.935 1 96.96 73 VAL B C 1
ATOM 1730 O O . VAL B 1 73 ? -7.297 -20.082 -16.294 1 96.96 73 VAL B O 1
ATOM 1733 N N . PHE B 1 74 ? -5.329 -19.612 -15.261 1 96.6 74 PHE B N 1
ATOM 1734 C CA . PHE B 1 74 ? -5.114 -21.003 -14.881 1 96.6 74 PHE B CA 1
ATOM 1735 C C . PHE B 1 74 ? -6.257 -21.51 -14.011 1 96.6 74 PHE B C 1
ATOM 1737 O O . PHE B 1 74 ? -6.8 -22.589 -14.256 1 96.6 74 PHE B O 1
ATOM 1744 N N . GLN B 1 75 ? -6.67 -20.763 -13.105 1 94.17 75 GLN B N 1
ATOM 1745 C CA . GLN B 1 75 ? -7.745 -21.128 -12.189 1 94.17 75 GLN B CA 1
ATOM 1746 C C . GLN B 1 75 ? -9.085 -21.202 -12.914 1 94.17 75 GLN B C 1
ATOM 1748 O O . GLN B 1 75 ? -9.911 -22.068 -12.617 1 94.17 75 GLN B O 1
ATOM 1753 N N . LEU B 1 76 ? -9.31 -20.265 -13.83 1 96.19 76 LEU B N 1
ATOM 1754 C CA . LEU B 1 76 ? -10.527 -20.278 -14.634 1 96.19 76 LEU B CA 1
ATOM 1755 C C . LEU B 1 76 ? -10.601 -21.54 -15.488 1 96.19 76 LEU B C 1
ATOM 1757 O O . LEU B 1 76 ? -11.669 -22.141 -15.624 1 96.19 76 LEU B O 1
ATOM 1761 N N . ASN B 1 77 ? -9.495 -21.967 -16.061 1 95.94 77 ASN B N 1
ATOM 1762 C CA . ASN B 1 77 ? -9.447 -23.199 -16.841 1 95.94 77 ASN B CA 1
ATOM 1763 C C . ASN B 1 77 ? -9.794 -24.416 -15.988 1 95.94 77 ASN B C 1
ATOM 1765 O O . ASN B 1 77 ? -10.519 -25.306 -16.436 1 95.94 77 ASN B O 1
ATOM 1769 N N . LEU B 1 78 ? -9.294 -24.394 -14.777 1 94.32 78 LEU B N 1
ATOM 1770 C CA . LEU B 1 78 ? -9.617 -25.488 -13.868 1 94.32 78 LEU B CA 1
ATOM 1771 C C . LEU B 1 78 ? -11.108 -25.507 -13.549 1 94.32 78 LEU B C 1
ATOM 1773 O O . LEU B 1 78 ? -11.745 -26.562 -13.599 1 94.32 78 LEU B O 1
ATOM 1777 N N . SER B 1 79 ? -11.695 -24.386 -13.242 1 95.3 79 SER B N 1
ATOM 1778 C CA . SER B 1 79 ? -13.116 -24.268 -12.934 1 95.3 79 SER B CA 1
ATOM 1779 C C . SER B 1 79 ? -13.977 -24.706 -14.114 1 95.3 79 SER B C 1
ATOM 1781 O O . SER B 1 79 ? -14.948 -25.446 -13.94 1 95.3 79 SER B O 1
ATOM 1783 N N . THR B 1 80 ? -13.59 -24.215 -15.26 1 96.21 80 THR B N 1
ATOM 1784 C CA . THR B 1 80 ? -14.317 -24.58 -16.471 1 96.21 80 THR B CA 1
ATOM 1785 C C . THR B 1 80 ? -14.259 -26.088 -16.702 1 96.21 80 THR B C 1
ATOM 1787 O O . THR B 1 80 ? -15.271 -26.71 -17.031 1 96.21 80 THR B O 1
ATOM 1790 N N . CYS B 1 81 ? -13.045 -26.671 -16.525 1 95.67 81 CYS B N 1
ATOM 1791 C CA . CYS B 1 81 ? -12.881 -28.112 -16.68 1 95.67 81 CYS B CA 1
ATOM 1792 C C . CYS B 1 81 ? -13.802 -28.87 -15.731 1 95.67 81 CYS B C 1
ATOM 1794 O O . CYS B 1 81 ? -14.475 -29.819 -16.139 1 95.67 81 CYS B O 1
ATOM 1796 N N . LEU B 1 82 ? -13.925 -28.389 -14.448 1 94.03 82 LEU B N 1
ATOM 1797 C CA . LEU B 1 82 ? -14.739 -29.058 -13.44 1 94.03 82 LEU B CA 1
ATOM 1798 C C . LEU B 1 82 ? -16.225 -28.862 -13.723 1 94.03 82 LEU B C 1
ATOM 1800 O O . LEU B 1 82 ? -17.025 -29.778 -13.523 1 94.03 82 LEU B O 1
ATOM 1804 N N . MET B 1 83 ? -16.588 -27.719 -14.215 1 95.13 83 MET B N 1
ATOM 1805 C CA . MET B 1 83 ? -17.975 -27.454 -14.584 1 95.13 83 MET B CA 1
ATOM 1806 C C . MET B 1 83 ? -18.404 -28.331 -15.755 1 95.13 83 MET B C 1
ATOM 1808 O O . MET B 1 83 ? -19.517 -28.861 -15.764 1 95.13 83 MET B O 1
ATOM 1812 N N . ASP B 1 84 ? -17.57 -28.512 -16.75 1 95.53 84 ASP B N 1
ATOM 1813 C CA . ASP B 1 84 ? -17.829 -29.38 -17.894 1 95.53 84 ASP B CA 1
ATOM 1814 C C . ASP B 1 84 ? -18.064 -30.821 -17.448 1 95.53 84 ASP B C 1
ATOM 1816 O O . ASP B 1 84 ? -18.925 -31.514 -17.995 1 95.53 84 ASP B O 1
ATOM 1820 N N . CYS B 1 85 ? -17.266 -31.251 -16.461 1 93.42 85 CYS B N 1
ATOM 1821 C CA . CYS B 1 85 ? -17.49 -32.579 -15.901 1 93.42 85 CYS B CA 1
ATOM 1822 C C . CYS B 1 85 ? -18.907 -32.71 -15.358 1 93.42 85 CYS B C 1
ATOM 1824 O O . CYS B 1 85 ? -19.609 -33.674 -15.669 1 93.42 85 CYS B O 1
ATOM 1826 N N . GLY B 1 86 ? -19.406 -31.741 -14.602 1 91.58 86 GLY B N 1
ATOM 1827 C CA . GLY B 1 86 ? -20.744 -31.772 -14.032 1 91.58 86 GLY B CA 1
ATOM 1828 C C . GLY B 1 86 ? -21.839 -31.804 -15.081 1 91.58 86 GLY B C 1
ATOM 1829 O O . GLY B 1 86 ? -22.782 -32.592 -14.978 1 91.58 86 GLY B O 1
ATOM 1830 N N . GLN B 1 87 ? -21.702 -31.021 -16.058 1 93.4 87 GLN B N 1
ATOM 1831 C CA . GLN B 1 87 ? -22.695 -30.929 -17.123 1 93.4 87 GLN B CA 1
ATOM 1832 C C . GLN B 1 87 ? -22.758 -32.223 -17.93 1 93.4 87 GLN B C 1
ATOM 1834 O O . GLN B 1 87 ? -23.845 -32.736 -18.207 1 93.4 87 GLN B O 1
ATOM 1839 N N . THR B 1 88 ? -21.647 -32.798 -18.3 1 93.23 88 THR B N 1
ATOM 1840 C CA . THR B 1 88 ? -21.563 -34.007 -19.111 1 93.23 88 THR B CA 1
ATOM 1841 C C . THR B 1 88 ? -22.158 -35.199 -18.368 1 93.23 88 THR B C 1
ATOM 1843 O O . THR B 1 88 ? -22.983 -35.932 -18.918 1 93.23 88 THR B O 1
ATOM 1846 N N . ILE B 1 89 ? -21.794 -35.266 -17.078 1 92.58 89 ILE B N 1
ATOM 1847 C CA . ILE B 1 89 ? -22.25 -36.417 -16.307 1 92.58 89 ILE B CA 1
ATOM 1848 C C . ILE B 1 89 ? -23.747 -36.294 -16.031 1 92.58 89 ILE B C 1
ATOM 1850 O O . ILE B 1 89 ? -24.48 -37.283 -16.095 1 92.58 89 ILE B O 1
ATOM 1854 N N . ARG B 1 90 ? -24.183 -35.06 -15.729 1 88.71 90 ARG B N 1
ATOM 1855 C CA . ARG B 1 90 ? -25.609 -34.827 -15.527 1 88.71 90 ARG B CA 1
ATOM 1856 C C . ARG B 1 90 ? -26.408 -35.209 -16.769 1 88.71 90 ARG B C 1
ATOM 1858 O O . ARG B 1 90 ? -27.462 -35.839 -16.666 1 88.71 90 ARG B O 1
ATOM 1865 N N . LYS B 1 91 ? -26.015 -34.865 -17.949 1 91.31 91 LYS B N 1
ATOM 1866 C CA . LYS B 1 91 ? -26.676 -35.177 -19.213 1 91.31 91 LYS B CA 1
ATOM 1867 C C . LYS B 1 91 ? -26.77 -36.686 -19.426 1 91.31 91 LYS B C 1
ATOM 1869 O O . LYS B 1 91 ? -27.823 -37.2 -19.807 1 91.31 91 LYS B O 1
ATOM 1874 N N . VAL B 1 92 ? -25.736 -37.424 -19.173 1 88.65 92 VAL B N 1
ATOM 1875 C CA . VAL B 1 92 ? -25.684 -38.87 -19.358 1 88.65 92 VAL B CA 1
ATOM 1876 C C . VAL B 1 92 ? -26.645 -39.551 -18.386 1 88.65 92 VAL B C 1
ATOM 1878 O O . VAL B 1 92 ? -27.405 -40.441 -18.776 1 88.65 92 VAL B O 1
ATOM 1881 N N . HIS B 1 93 ? -26.7 -38.999 -17.139 1 88.1 93 HIS B N 1
ATOM 1882 C CA . HIS B 1 93 ? -27.516 -39.648 -16.119 1 88.1 93 HIS B CA 1
ATOM 1883 C C . HIS B 1 93 ? -28.99 -39.291 -16.282 1 88.1 93 HIS B C 1
ATOM 1885 O O . HIS B 1 93 ? -29.866 -40.114 -16.008 1 88.1 93 HIS B O 1
ATOM 1891 N N . SER B 1 94 ? -29.211 -38.1 -16.666 1 85.46 94 SER B N 1
ATOM 1892 C CA . SER B 1 94 ? -30.591 -37.716 -16.943 1 85.46 94 SER B CA 1
ATOM 1893 C C . SER B 1 94 ? -31.175 -38.539 -18.086 1 85.46 94 SER B C 1
ATOM 1895 O O . SER B 1 94 ? -32.349 -38.914 -18.052 1 85.46 94 SER B O 1
ATOM 1897 N N . ALA B 1 95 ? -30.414 -38.947 -19.022 1 87.46 95 ALA B N 1
ATOM 1898 C CA . ALA B 1 95 ? -30.839 -39.731 -20.179 1 87.46 95 ALA B CA 1
ATOM 1899 C C . ALA B 1 95 ? -31.043 -41.196 -19.803 1 87.46 95 ALA B C 1
ATOM 1901 O O . ALA B 1 95 ? -31.958 -41.851 -20.307 1 87.46 95 ALA B O 1
ATOM 1902 N N . ASN B 1 96 ? -30.242 -41.625 -18.843 1 83.55 96 ASN B N 1
ATOM 1903 C CA . ASN B 1 96 ? -30.252 -43.043 -18.498 1 83.55 96 ASN B CA 1
ATOM 1904 C C . ASN B 1 96 ? -31.266 -43.346 -17.399 1 83.55 96 ASN B C 1
ATOM 1906 O O . ASN B 1 96 ? -31.563 -44.51 -17.125 1 83.55 96 ASN B O 1
ATOM 1910 N N . SER B 1 97 ? -31.64 -42.277 -16.656 1 79.27 97 SER B N 1
ATOM 1911 C CA . SER B 1 97 ? -32.595 -42.5 -15.575 1 79.27 97 SER B CA 1
ATOM 1912 C C . SER B 1 97 ? -33.819 -41.602 -15.725 1 79.27 97 SER B C 1
ATOM 1914 O O . SER B 1 97 ? -34.005 -40.662 -14.95 1 79.27 97 SER B O 1
ATOM 1916 N N . PRO B 1 98 ? -34.709 -42.071 -16.698 1 76.05 98 PRO B N 1
ATOM 1917 C CA . PRO B 1 98 ? -35.884 -41.231 -16.943 1 76.05 98 PRO B CA 1
ATOM 1918 C C . PRO B 1 98 ? -36.85 -41.209 -15.76 1 76.05 98 PRO B C 1
ATOM 1920 O O . PRO B 1 98 ? -37.591 -40.238 -15.583 1 76.05 98 PRO B O 1
ATOM 1923 N N . ASN B 1 99 ? -36.792 -42.335 -15.042 1 80.67 99 ASN B N 1
ATOM 1924 C CA . ASN B 1 99 ? -37.755 -42.433 -13.951 1 80.67 99 ASN B CA 1
ATOM 1925 C C . ASN B 1 99 ? -37.194 -41.857 -12.654 1 80.67 99 ASN B C 1
ATOM 1927 O O . ASN B 1 99 ? -37.783 -42.031 -11.586 1 80.67 99 ASN B O 1
ATOM 1931 N N . GLY B 1 100 ? -36.003 -41.345 -12.498 1 75.22 100 GLY B N 1
ATOM 1932 C CA . GLY B 1 100 ? -35.457 -40.707 -11.311 1 75.22 100 GLY B CA 1
ATOM 1933 C C . GLY B 1 100 ? -34.2 -41.381 -10.795 1 75.22 100 GLY B C 1
ATOM 1934 O O . GLY B 1 100 ? -33.833 -42.461 -11.262 1 75.22 100 GLY B O 1
ATOM 1935 N N . PRO B 1 101 ? -33.551 -40.707 -9.827 1 76.11 101 PRO B N 1
ATOM 1936 C CA . PRO B 1 101 ? -32.277 -41.206 -9.304 1 76.11 101 PRO B CA 1
ATOM 1937 C C . PRO B 1 101 ? -32.451 -42.397 -8.365 1 76.11 101 PRO B C 1
ATOM 1939 O O . PRO B 1 101 ? -33.407 -42.44 -7.587 1 76.11 101 PRO B O 1
ATOM 1942 N N . THR B 1 102 ? -31.89 -43.533 -8.633 1 82.92 102 THR B N 1
ATOM 1943 C CA . THR B 1 102 ? -31.768 -44.658 -7.713 1 82.92 102 THR B CA 1
ATOM 1944 C C . THR B 1 102 ? -30.444 -44.598 -6.956 1 82.92 102 THR B C 1
ATOM 1946 O O . THR B 1 102 ? -29.556 -43.82 -7.311 1 82.92 102 THR B O 1
ATOM 1949 N N . ALA B 1 103 ? -30.405 -45.223 -5.8 1 81.67 103 ALA B N 1
ATOM 1950 C CA . ALA B 1 103 ? -29.186 -45.254 -4.996 1 81.67 103 ALA B CA 1
ATOM 1951 C C . ALA B 1 103 ? -27.985 -45.676 -5.837 1 81.67 103 ALA B C 1
ATOM 1953 O O . ALA B 1 103 ? -26.892 -45.125 -5.689 1 81.67 103 ALA B O 1
ATOM 1954 N N . GLU B 1 104 ? -28.251 -46.792 -6.71 1 80.73 104 GLU B N 1
ATOM 1955 C CA . GLU B 1 104 ? -27.202 -47.284 -7.598 1 80.73 104 GLU B CA 1
ATOM 1956 C C . GLU B 1 104 ? -26.799 -46.223 -8.618 1 80.73 104 GLU B C 1
ATOM 1958 O O . GLU B 1 104 ? -25.61 -46.019 -8.873 1 80.73 104 GLU B O 1
ATOM 1963 N N . ASN B 1 105 ? -27.709 -45.427 -9.116 1 83.87 105 ASN B N 1
ATOM 1964 C CA . ASN B 1 105 ? -27.448 -44.366 -10.082 1 83.87 105 ASN B CA 1
ATOM 1965 C C . ASN B 1 105 ? -26.644 -43.227 -9.461 1 83.87 105 ASN B C 1
ATOM 1967 O O . ASN B 1 105 ? -25.722 -42.699 -10.085 1 83.87 105 ASN B O 1
ATOM 1971 N N . MET B 1 106 ? -26.938 -43.006 -8.149 1 86.54 106 MET B N 1
ATOM 1972 C CA . MET B 1 106 ? -26.263 -41.918 -7.447 1 86.54 106 MET B CA 1
ATOM 1973 C C . MET B 1 106 ? -24.809 -42.275 -7.158 1 86.54 106 MET B C 1
ATOM 1975 O O . MET B 1 106 ? -23.927 -41.419 -7.241 1 86.54 106 MET B O 1
ATOM 1979 N N . ALA B 1 107 ? -24.584 -43.552 -6.83 1 89.04 107 ALA B N 1
ATOM 1980 C CA . ALA B 1 107 ? -23.221 -44.009 -6.573 1 89.04 107 ALA B CA 1
ATOM 1981 C C . ALA B 1 107 ? -22.374 -43.952 -7.841 1 89.04 107 ALA B C 1
ATOM 1983 O O . ALA B 1 107 ? -21.216 -43.531 -7.803 1 89.04 107 ALA B O 1
ATOM 1984 N N . ASN B 1 108 ? -22.977 -44.384 -8.97 1 88.36 108 ASN B N 1
ATOM 1985 C CA . ASN B 1 108 ? -22.28 -44.318 -10.25 1 88.36 108 ASN B CA 1
ATOM 1986 C C . ASN B 1 108 ? -22.004 -42.876 -10.664 1 88.36 108 ASN B C 1
ATOM 1988 O O . ASN B 1 108 ? -20.942 -42.575 -11.211 1 88.36 108 ASN B O 1
ATOM 1992 N N . TYR B 1 109 ? -22.934 -41.951 -10.334 1 89.36 109 TYR B N 1
ATOM 1993 C CA . TYR B 1 109 ? -22.776 -40.527 -10.608 1 89.36 109 TYR B CA 1
ATOM 1994 C C . TYR B 1 109 ? -21.572 -39.96 -9.867 1 89.36 109 TYR B C 1
ATOM 1996 O O . TYR B 1 109 ? -20.728 -39.286 -10.464 1 89.36 109 TYR B O 1
ATOM 2004 N N . ASP B 1 110 ? -21.475 -40.221 -8.548 1 90.88 110 ASP B N 1
ATOM 2005 C CA . ASP B 1 110 ? -20.388 -39.712 -7.717 1 90.88 110 ASP B CA 1
ATOM 2006 C C . ASP B 1 110 ? -19.034 -40.21 -8.218 1 90.88 110 ASP B C 1
ATOM 2008 O O . ASP B 1 110 ? -18.067 -39.448 -8.272 1 90.88 110 ASP B O 1
ATOM 2012 N N . LYS B 1 111 ? -18.979 -41.485 -8.575 1 92.84 111 LYS B N 1
ATOM 2013 C CA . LYS B 1 111 ? -17.737 -42.076 -9.066 1 92.84 111 LYS B CA 1
ATOM 2014 C C . LYS B 1 111 ? -17.307 -41.437 -10.383 1 92.84 111 LYS B C 1
ATOM 2016 O O . LYS B 1 111 ? -16.132 -41.113 -10.567 1 92.84 111 LYS B O 1
ATOM 2021 N N . GLU B 1 112 ? -18.225 -41.259 -11.285 1 92.56 112 GLU B N 1
ATOM 2022 C CA . GLU B 1 112 ? -17.916 -40.651 -12.575 1 92.56 112 GLU B CA 1
ATOM 2023 C C . GLU B 1 112 ? -17.479 -39.198 -12.41 1 92.56 112 GLU B C 1
ATOM 2025 O O . GLU B 1 112 ? -16.587 -38.729 -13.12 1 92.56 112 GLU B O 1
ATOM 2030 N N . MET B 1 113 ? -18.121 -38.546 -11.441 1 92.26 113 MET B N 1
ATOM 2031 C CA . MET B 1 113 ? -17.754 -37.162 -11.153 1 92.26 113 MET B CA 1
ATOM 2032 C C . MET B 1 113 ? -16.323 -37.075 -10.636 1 92.26 113 MET B C 1
ATOM 2034 O O . MET B 1 113 ? -15.546 -36.229 -11.083 1 92.26 113 MET B O 1
ATOM 2038 N N . MET B 1 114 ? -15.935 -37.893 -9.74 1 92.98 114 MET B N 1
ATOM 2039 C CA . MET B 1 114 ? -14.596 -37.902 -9.157 1 92.98 114 MET B CA 1
ATOM 2040 C C . MET B 1 114 ? -13.548 -38.259 -10.206 1 92.98 114 MET B C 1
ATOM 2042 O O . MET B 1 114 ? -12.45 -37.701 -10.208 1 92.98 114 MET B O 1
ATOM 2046 N N . ASP B 1 115 ? -13.95 -39.243 -11.113 1 94.09 115 ASP B N 1
ATOM 2047 C CA . ASP B 1 115 ? -13.042 -39.605 -12.198 1 94.09 115 ASP B CA 1
ATOM 2048 C C . ASP B 1 115 ? -12.821 -38.429 -13.146 1 94.09 115 ASP B C 1
ATOM 2050 O O . ASP B 1 115 ? -11.691 -38.16 -13.556 1 94.09 115 ASP B O 1
ATOM 2054 N N . CYS B 1 116 ? -13.815 -37.762 -13.515 1 94.18 116 CYS B N 1
ATOM 2055 C CA . CYS B 1 116 ? -13.737 -36.607 -14.403 1 94.18 116 CYS B CA 1
ATOM 2056 C C . CYS B 1 116 ? -12.927 -35.484 -13.767 1 94.18 116 CYS B C 1
ATOM 2058 O O . CYS B 1 116 ? -12.064 -34.89 -14.415 1 94.18 116 CYS B O 1
ATOM 2060 N N . ALA B 1 117 ? -13.123 -35.171 -12.441 1 93.08 117 ALA B N 1
ATOM 2061 C CA . ALA B 1 117 ? -12.349 -34.169 -11.712 1 93.08 117 ALA B CA 1
ATOM 2062 C C . ALA B 1 117 ? -10.867 -34.529 -11.69 1 93.08 117 ALA B C 1
ATOM 2064 O O . ALA B 1 117 ? -10.007 -33.656 -11.831 1 93.08 117 ALA B O 1
ATOM 2065 N N . GLY B 1 118 ? -10.592 -35.757 -11.496 1 93.99 118 GLY B N 1
ATOM 2066 C CA . GLY B 1 118 ? -9.217 -36.229 -11.521 1 93.99 118 GLY B CA 1
ATOM 2067 C C . GLY B 1 118 ? -8.517 -35.959 -12.839 1 93.99 118 GLY B C 1
ATOM 2068 O O . GLY B 1 118 ? -7.358 -35.539 -12.857 1 93.99 118 GLY B O 1
ATOM 2069 N N . LYS B 1 119 ? -9.233 -36.26 -13.953 1 94.41 119 LYS B N 1
ATOM 2070 C CA . LYS B 1 119 ? -8.671 -35.994 -15.274 1 94.41 119 LYS B CA 1
ATOM 2071 C C . LYS B 1 119 ? -8.392 -34.506 -15.463 1 94.41 119 LYS B C 1
ATOM 2073 O O . LYS B 1 119 ? -7.384 -34.129 -16.065 1 94.41 119 LYS B O 1
ATOM 2078 N N . CYS B 1 120 ? -9.261 -33.712 -14.954 1 94.71 120 CYS B N 1
ATOM 2079 C CA . CYS B 1 120 ? -9.075 -32.268 -15.039 1 94.71 120 CYS B CA 1
ATOM 2080 C C . CYS B 1 120 ? -7.826 -31.833 -14.281 1 94.71 120 CYS B C 1
ATOM 2082 O O . CYS B 1 120 ? -7.016 -31.064 -14.801 1 94.71 120 CYS B O 1
ATOM 2084 N N . LEU B 1 121 ? -7.642 -32.299 -13.048 1 94.93 121 LEU B N 1
ATOM 2085 C CA . LEU B 1 121 ? -6.481 -31.949 -12.237 1 94.93 121 LEU B CA 1
ATOM 2086 C C . LEU B 1 121 ? -5.189 -32.372 -12.927 1 94.93 121 LEU B C 1
ATOM 2088 O O . LEU B 1 121 ? -4.202 -31.633 -12.915 1 94.93 121 LEU B O 1
ATOM 2092 N N . GLN B 1 122 ? -5.217 -33.546 -13.556 1 94.24 122 GLN B N 1
ATOM 2093 C CA . GLN B 1 122 ? -4.039 -34.04 -14.26 1 94.24 122 GLN B CA 1
ATOM 2094 C C . GLN B 1 122 ? -3.72 -33.174 -15.475 1 94.24 122 GLN B C 1
ATOM 2096 O O . GLN B 1 122 ? -2.554 -32.873 -15.74 1 94.24 122 GLN B O 1
ATOM 2101 N N . ARG B 1 123 ? -4.7 -32.829 -16.171 1 94.57 123 ARG B N 1
ATOM 2102 C CA . ARG B 1 123 ? -4.528 -31.947 -17.321 1 94.57 123 ARG B CA 1
ATOM 2103 C C . ARG B 1 123 ? -3.913 -30.616 -16.903 1 94.57 123 ARG B C 1
ATOM 2105 O O . ARG B 1 123 ? -3.004 -30.111 -17.565 1 94.57 123 ARG B O 1
ATOM 2112 N N . MET B 1 124 ? -4.412 -30.09 -15.772 1 95.38 124 MET B N 1
ATOM 2113 C CA . MET B 1 124 ? -3.933 -28.792 -15.305 1 95.38 124 MET B CA 1
ATOM 2114 C C . MET B 1 124 ? -2.502 -28.894 -14.79 1 95.38 124 MET B C 1
ATOM 2116 O O . MET B 1 124 ? -1.699 -27.98 -14.99 1 95.38 124 MET B O 1
ATOM 2120 N N . LEU B 1 125 ? -2.21 -29.948 -14.11 1 96.24 125 LEU B N 1
ATOM 2121 C CA . LEU B 1 125 ? -0.841 -30.173 -13.657 1 96.24 125 LEU B CA 1
ATOM 2122 C C . LEU B 1 125 ? 0.129 -30.164 -14.833 1 96.24 125 LEU B C 1
ATOM 2124 O O . LEU B 1 125 ? 1.219 -29.596 -14.74 1 96.24 125 LEU B O 1
ATOM 2128 N N . LYS B 1 126 ? -0.321 -30.725 -15.949 1 95.94 126 LYS B N 1
ATOM 2129 C CA . LYS B 1 126 ? 0.51 -30.781 -17.148 1 95.94 126 LYS B CA 1
ATOM 2130 C C . LYS B 1 126 ? 0.648 -29.401 -17.786 1 95.94 126 LYS B C 1
ATOM 2132 O O . LYS B 1 126 ? 1.576 -29.16 -18.56 1 95.94 126 LYS B O 1
ATOM 2137 N N . ALA B 1 127 ? -0.228 -28.511 -17.452 1 96.45 127 ALA B N 1
ATOM 2138 C CA . ALA B 1 127 ? -0.227 -27.178 -18.048 1 96.45 127 ALA B CA 1
ATOM 2139 C C . ALA B 1 127 ? 0.598 -26.204 -17.212 1 96.45 127 ALA B C 1
ATOM 2141 O O . ALA B 1 127 ? 0.852 -25.074 -17.635 1 96.45 127 ALA B O 1
ATOM 2142 N N . VAL B 1 128 ? 1.036 -26.587 -16.032 1 97.33 128 VAL B N 1
ATOM 2143 C CA . VAL B 1 128 ? 1.721 -25.706 -15.092 1 97.33 128 VAL B CA 1
ATOM 2144 C C . VAL B 1 128 ? 3.015 -25.189 -15.717 1 97.33 128 VAL B C 1
ATOM 2146 O O . VAL B 1 128 ? 3.304 -23.991 -15.659 1 97.33 128 VAL B O 1
ATOM 2149 N N . PRO B 1 129 ? 3.821 -26.068 -16.39 1 96.73 129 PRO B N 1
ATOM 2150 C CA . PRO B 1 129 ? 5.061 -25.571 -16.99 1 96.73 129 PRO B CA 1
ATOM 2151 C C . PRO B 1 129 ? 4.814 -24.521 -18.071 1 96.73 129 PRO B C 1
ATOM 2153 O O . PRO B 1 129 ? 5.596 -23.578 -18.211 1 96.73 129 PRO B O 1
ATOM 2156 N N . ASP B 1 130 ? 3.735 -24.689 -18.801 1 96.85 130 ASP B N 1
ATOM 2157 C CA . ASP B 1 130 ? 3.399 -23.701 -19.822 1 96.85 130 ASP B CA 1
ATOM 2158 C C . ASP B 1 130 ? 3.038 -22.359 -19.188 1 96.85 130 ASP B C 1
ATOM 2160 O O . ASP B 1 130 ? 3.459 -21.305 -19.67 1 96.85 130 ASP B O 1
ATOM 2164 N N . MET B 1 131 ? 2.219 -22.396 -18.155 1 96.83 131 MET B N 1
ATOM 2165 C CA . MET B 1 131 ? 1.879 -21.19 -17.406 1 96.83 131 MET B CA 1
ATOM 2166 C C . MET B 1 131 ? 3.136 -20.487 -16.904 1 96.83 131 MET B C 1
ATOM 2168 O O . MET B 1 131 ? 3.272 -19.271 -17.049 1 96.83 131 MET B O 1
ATOM 2172 N N . GLN B 1 132 ? 4.084 -21.252 -16.332 1 97.61 132 GLN B N 1
ATOM 2173 C CA . GLN B 1 132 ? 5.334 -20.702 -15.818 1 97.61 132 GLN B CA 1
ATOM 2174 C C . GLN B 1 132 ? 6.142 -20.039 -16.93 1 97.61 132 GLN B C 1
ATOM 2176 O O . GLN B 1 132 ? 6.715 -18.966 -16.733 1 97.61 132 GLN B O 1
ATOM 2181 N N . ARG B 1 133 ? 6.18 -20.732 -18.071 1 97 133 ARG B N 1
ATOM 2182 C CA . ARG B 1 133 ? 6.936 -20.212 -19.206 1 97 133 ARG B CA 1
ATOM 2183 C C . ARG B 1 133 ? 6.39 -18.861 -19.655 1 97 133 ARG B C 1
ATOM 2185 O O . ARG B 1 133 ? 7.158 -17.941 -19.947 1 97 133 ARG B O 1
ATOM 2192 N N . ARG B 1 134 ? 5.135 -18.694 -19.669 1 96.47 134 ARG B N 1
ATOM 2193 C CA . ARG B 1 134 ? 4.52 -17.433 -20.072 1 96.47 134 ARG B CA 1
ATOM 2194 C C . ARG B 1 134 ? 4.847 -16.323 -19.079 1 96.47 134 ARG B C 1
ATOM 2196 O O . ARG B 1 134 ? 5.178 -15.204 -19.477 1 96.47 134 ARG B O 1
ATOM 2203 N N . MET B 1 135 ? 4.769 -16.681 -17.84 1 97.3 135 MET B N 1
ATOM 2204 C CA . MET B 1 135 ? 5.091 -15.71 -16.798 1 97.3 135 MET B CA 1
ATOM 2205 C C . MET B 1 135 ? 6.558 -15.301 -16.869 1 97.3 135 MET B C 1
ATOM 2207 O O . MET B 1 135 ? 6.884 -14.119 -16.754 1 97.3 135 MET B O 1
ATOM 2211 N N . SER B 1 136 ? 7.42 -16.275 -17.093 1 97.37 136 SER B N 1
ATOM 2212 C CA . SER B 1 136 ? 8.853 -16.01 -17.171 1 97.37 136 SER B CA 1
ATOM 2213 C C . SER B 1 136 ? 9.18 -15.076 -18.331 1 97.37 136 SER B C 1
ATOM 2215 O O . SER B 1 136 ? 9.992 -14.16 -18.188 1 97.37 136 SER B O 1
ATOM 2217 N N . LYS B 1 137 ? 8.528 -15.27 -19.444 1 95.97 137 LYS B N 1
ATOM 2218 C CA . LYS B 1 137 ? 8.768 -14.449 -20.627 1 95.97 137 LYS B CA 1
ATOM 2219 C C . LYS B 1 137 ? 8.431 -12.985 -20.358 1 95.97 137 LYS B C 1
ATOM 2221 O O . LYS B 1 137 ? 9.162 -12.087 -20.781 1 95.97 137 LYS B O 1
ATOM 2226 N N . THR B 1 138 ? 7.378 -12.809 -19.661 1 94.59 138 THR B N 1
ATOM 2227 C CA . THR B 1 138 ? 6.949 -11.456 -19.326 1 94.59 138 THR B CA 1
ATOM 2228 C C . THR B 1 138 ? 7.914 -10.812 -18.334 1 94.59 138 THR B C 1
ATOM 2230 O O . THR B 1 138 ? 8.3 -9.653 -18.499 1 94.59 138 THR B O 1
ATOM 2233 N N . LEU B 1 139 ? 8.312 -11.527 -17.306 1 96.63 139 LEU B N 1
ATOM 2234 C CA . LEU B 1 139 ? 9.158 -11.012 -16.236 1 96.63 139 LEU B CA 1
ATOM 2235 C C . LEU B 1 139 ? 10.557 -10.695 -16.754 1 96.63 139 LEU B C 1
ATOM 2237 O O . LEU B 1 139 ? 11.21 -9.77 -16.266 1 96.63 139 LEU B O 1
ATOM 2241 N N . GLU B 1 140 ? 10.988 -11.383 -17.813 1 95.19 140 GLU B N 1
ATOM 2242 C CA . GLU B 1 140 ? 12.31 -11.178 -18.398 1 95.19 140 GLU B CA 1
ATOM 2243 C C . GLU B 1 140 ? 12.397 -9.827 -19.103 1 95.19 140 GLU B C 1
ATOM 2245 O O . GLU B 1 140 ? 13.484 -9.265 -19.246 1 95.19 140 GLU B O 1
ATOM 2250 N N . LYS B 1 141 ? 11.262 -9.282 -19.494 1 93.31 141 LYS B N 1
ATOM 2251 C CA . LYS B 1 141 ? 11.24 -8.057 -20.289 1 93.31 141 LYS B CA 1
ATOM 2252 C C . LYS B 1 141 ? 11.114 -6.825 -19.397 1 93.31 141 LYS B C 1
ATOM 2254 O O . LYS B 1 141 ? 11.196 -5.693 -19.878 1 93.31 141 LYS B O 1
ATOM 2259 N N . VAL B 1 142 ? 10.916 -7.065 -18.174 1 94.12 142 VAL B N 1
ATOM 2260 C CA . VAL B 1 142 ? 10.665 -5.939 -17.28 1 94.12 142 VAL B CA 1
ATOM 2261 C C . VAL B 1 142 ? 11.983 -5.253 -16.929 1 94.12 142 VAL B C 1
ATOM 2263 O O . VAL B 1 142 ? 12.932 -5.906 -16.489 1 94.12 142 VAL B O 1
ATOM 2266 N N . THR B 1 143 ? 11.997 -3.935 -17.183 1 90.16 143 THR B N 1
ATOM 2267 C CA . THR B 1 143 ? 13.17 -3.136 -16.848 1 90.16 143 THR B CA 1
ATOM 2268 C C . THR B 1 143 ? 12.778 -1.925 -16.006 1 90.16 143 THR B C 1
ATOM 2270 O O . THR B 1 143 ? 11.72 -1.329 -16.221 1 90.16 143 THR B O 1
ATOM 2273 N N . ILE B 1 144 ? 13.487 -1.695 -14.943 1 89.2 144 ILE B N 1
ATOM 2274 C CA . ILE B 1 144 ? 13.325 -0.508 -14.112 1 89.2 144 ILE B CA 1
ATOM 2275 C C . ILE B 1 144 ? 14.49 0.451 -14.349 1 89.2 144 ILE B C 1
ATOM 2277 O O . ILE B 1 144 ? 15.652 0.041 -14.334 1 89.2 144 ILE B O 1
ATOM 2281 N N . SER B 1 145 ? 14.147 1.746 -14.685 1 79.83 145 SER B N 1
ATOM 2282 C CA . SER B 1 145 ? 15.137 2.777 -14.978 1 79.83 145 SER B CA 1
ATOM 2283 C C . SER B 1 145 ? 16.135 2.926 -13.834 1 79.83 145 SER B C 1
ATOM 2285 O O . SER B 1 145 ? 15.747 2.958 -12.665 1 79.83 145 SER B O 1
ATOM 2287 N N . LYS B 1 146 ? 17.391 2.797 -14.062 1 75.46 146 LYS B N 1
ATOM 2288 C CA . LYS B 1 146 ? 18.458 2.966 -13.08 1 75.46 146 LYS B CA 1
ATOM 2289 C C . LYS B 1 146 ? 18.849 4.434 -12.939 1 75.46 146 LYS B C 1
ATOM 2291 O O . LYS B 1 146 ? 19.771 4.767 -12.192 1 75.46 146 LYS B O 1
ATOM 2296 N N . LYS B 1 147 ? 18.182 5.385 -13.638 1 63.85 147 LYS B N 1
ATOM 2297 C CA . LYS B 1 147 ? 18.588 6.786 -13.579 1 63.85 147 LYS B CA 1
ATOM 2298 C C . LYS B 1 147 ? 17.855 7.525 -12.463 1 63.85 147 LYS B C 1
ATOM 2300 O O . LYS B 1 147 ? 16.708 7.203 -12.148 1 63.85 147 LYS B O 1
#

Solvent-accessible surface area (backbone atoms only — not comparable to full-atom values): 15582 Å² total; per-residue (Å²): 110,70,64,57,51,48,51,44,52,50,53,51,52,50,48,52,53,50,44,34,74,74,38,49,32,55,50,50,19,50,27,22,45,35,30,19,54,32,39,66,45,80,86,54,51,74,64,55,31,51,51,46,32,45,64,27,43,48,55,55,51,52,46,50,50,51,45,50,47,52,53,50,51,53,51,49,52,52,50,50,46,48,50,51,41,53,52,54,52,48,54,55,46,53,69,73,32,79,89,50,87,43,73,70,53,49,53,54,48,54,52,52,47,54,52,43,43,49,53,43,47,53,53,50,52,68,42,46,64,57,55,48,50,54,42,50,58,54,52,69,68,61,70,70,71,90,122,109,68,65,58,52,49,51,43,52,49,53,52,51,50,46,52,52,50,44,33,73,73,38,50,32,56,50,50,18,52,26,23,46,37,32,19,54,32,40,66,46,80,87,53,53,73,66,55,32,52,51,47,31,45,63,28,42,46,54,55,51,51,46,50,50,52,46,50,46,52,52,49,51,53,50,48,52,51,50,51,46,47,50,50,40,52,53,54,52,48,53,56,47,54,69,74,32,80,90,52,88,44,74,70,54,49,54,53,47,55,51,50,48,54,51,43,45,48,52,43,49,53,55,50,53,67,43,45,65,58,54,47,50,54,42,49,59,55,51,69,69,60,71,72,74,88,121

InterPro domains:
  IPR008560 Protein of unknown function DUF842, eukaryotic [PF05811] (6-137)
  IPR008560 Protein of unknown function DUF842, eukaryotic [PTHR21096] (2-141)

pLDDT: mean 92.92, std 6.47, range [59.35, 98.29]

Secondary structure (DSSP, 8-state):
-HHHHHHHHHHHHHHHHHHIIIIIHHHHHHHHHHHHHHHT-TTS-HHHHHHHHHHHHHHHHHHHHHHHHHHHHHHHHHHHHHHHHHHHHHHHHHHH-TT---HHHHHHHHHHHHHHHHHHHHHHHHHHHHHHHHHHHHHHT------/-HHHHHHHHHHHHHHHHHHIIIIIHHHHHHHHHHHHHHHT-TTS-HHHHHHHHHHHHHHHHHHHHHHHHHHHHHHHHHHHHHHHHHHHHHHHHHHH-TT---HHHHHHHHHHHHHHHHHHHHHHHHHHHHHHHHHHHHHHT------

Radius of gyration: 31.55 Å; Cα contacts (8 Å, |Δi|>4): 223; chains: 2; bounding box: 63×88×48 Å

Organism: Laodelphax striatellus (NCBI:txid195883)

Foldseek 3Di:
DVVLVVLLVVLVVVLVVVCCVPFLVVLVVLLVLQLVVLVVPPPDDPVSSVVSSCLSCVLSVVLVVQLVVLVVVLVVQLVVQLVVQVVVLCVVLCVVCVPDDDPVSVVVSVVSSVVSNSVSSVVSSVCSVVSSVSSVVSSVPGDGDND/DVVLVVLLVVLVVVLVVVCCVPFLVVLVVQLVLQLVVLVVPPPDDPVSSVVSSCLSCVLSVVLVVQLVVLVVVLVVQLVVQLVVQVVVLCVVLCVVCVPDDDPVSVVVSVVSSVVSNSVSSVVSSVCSVVSSVSSVVSSVPRDGDPD